Protein AF-X6LLY1-F1 (afdb_monomer)

Foldseek 3Di:
DDDDPPPPPPDPPPPDDDPVCLVVDDQVSVVLVQLQQFWKKKKFQDQQVQVPDLVSVLVLLDDDSVVVVVFFPDKGADPVNGMIMTTGDNPDDPVNLVVSQVSNLVPDDPDPPDDRMHMDTRDPCPVVVVVVVVVVCCVPWQNLQKDKDAPADPPQDPVNVQVVCVVVVWHFPDWDDDPPGRMIITGTPTGDD

Organism: Reticulomyxa filosa (NCBI:txid46433)

Mean predicted aligned error: 12.59 Å

Sequence (193 aa):
SSNQNEENKEEKKKEEVDLKNVQKMDKKTKRLYYCANLPTLVITPVNGRCLTTGSDLLNFLGGNRVQLAKKIQAHSISMNWRTVFVHFPVGTQPQELESIMEYFNKNIPKDGDEIITKCTIFQKTYVEQVKKKRQEEVKNPDINRTVLTKNVESHETITSIQQVLKNYGYNAVKVEHFKGLPVLKLTLSSGEE

Structure (mmCIF, N/CA/C/O backbone):
data_AF-X6LLY1-F1
#
_entry.id   AF-X6LLY1-F1
#
loop_
_atom_site.group_PDB
_atom_site.id
_atom_site.type_symbol
_atom_site.label_atom_id
_atom_site.label_alt_id
_atom_site.label_comp_id
_atom_site.label_asym_id
_atom_site.label_entity_id
_atom_site.label_seq_id
_atom_site.pdbx_PDB_ins_code
_atom_site.Cartn_x
_atom_site.Cartn_y
_atom_site.Cartn_z
_atom_site.occupancy
_atom_site.B_iso_or_equiv
_atom_site.auth_seq_id
_atom_site.auth_comp_id
_atom_site.auth_asym_id
_atom_site.auth_atom_id
_atom_site.pdbx_PDB_model_num
ATOM 1 N N . SER A 1 1 ? -18.411 -53.629 -3.662 1.00 43.41 1 SER A N 1
ATOM 2 C CA . SER A 1 1 ? -18.406 -52.691 -2.523 1.00 43.41 1 SER A CA 1
ATOM 3 C C . SER A 1 1 ? -17.133 -51.871 -2.524 1.00 43.41 1 SER A C 1
ATOM 5 O O . SER A 1 1 ? -16.151 -52.331 -1.963 1.00 43.41 1 SER A O 1
ATOM 7 N N . SER A 1 2 ? -17.121 -50.733 -3.221 1.00 40.50 2 SER A N 1
ATOM 8 C CA . SER A 1 2 ? -16.126 -49.640 -3.148 1.00 40.50 2 SER A CA 1
ATOM 9 C C . SER A 1 2 ? -16.491 -48.650 -4.256 1.00 40.50 2 SER A C 1
ATOM 11 O O . SER A 1 2 ? -16.214 -48.963 -5.404 1.00 40.50 2 SER A O 1
ATOM 13 N N . ASN A 1 3 ? -17.239 -47.583 -3.939 1.00 40.59 3 ASN A N 1
ATOM 14 C CA . ASN A 1 3 ? -17.360 -46.333 -4.727 1.00 40.59 3 ASN A CA 1
ATOM 15 C C . ASN A 1 3 ? -18.490 -45.433 -4.187 1.00 40.59 3 ASN A C 1
ATOM 17 O O . ASN A 1 3 ? -19.418 -45.093 -4.909 1.00 40.59 3 ASN A O 1
ATOM 21 N N . GLN A 1 4 ? -18.459 -45.067 -2.900 1.00 37.75 4 GLN A N 1
ATOM 22 C CA . GLN A 1 4 ? -19.403 -44.065 -2.364 1.00 37.75 4 GLN A CA 1
ATOM 23 C C . GLN A 1 4 ? -18.771 -43.044 -1.401 1.00 37.75 4 GLN A C 1
ATOM 25 O O . GLN A 1 4 ? -19.494 -42.274 -0.785 1.00 37.75 4 GLN A O 1
ATOM 30 N N . ASN A 1 5 ? -17.437 -42.981 -1.284 1.00 40.59 5 ASN A N 1
ATOM 31 C CA . ASN A 1 5 ? -16.776 -42.099 -0.307 1.00 40.59 5 ASN A CA 1
ATOM 32 C C . ASN A 1 5 ? -15.934 -40.951 -0.894 1.00 40.59 5 ASN A C 1
ATOM 34 O O . ASN A 1 5 ? -15.255 -40.273 -0.126 1.00 40.59 5 ASN A O 1
ATOM 38 N N . GLU A 1 6 ? -15.986 -40.678 -2.202 1.00 39.81 6 GLU A N 1
ATOM 39 C CA . GLU A 1 6 ? -15.177 -39.598 -2.808 1.00 39.81 6 GLU A CA 1
ATOM 40 C C . GLU A 1 6 ? -15.958 -38.362 -3.287 1.00 39.81 6 GLU A C 1
ATOM 42 O O . GLU A 1 6 ? -15.346 -37.325 -3.520 1.00 39.81 6 GLU A O 1
ATOM 47 N N . GLU A 1 7 ? -17.292 -38.376 -3.308 1.00 36.16 7 GLU A N 1
ATOM 48 C CA . GLU A 1 7 ? -18.086 -37.239 -3.821 1.00 36.16 7 GLU A CA 1
ATOM 49 C C . GLU A 1 7 ? -18.516 -36.204 -2.765 1.00 36.16 7 GLU A C 1
ATOM 51 O O . GLU A 1 7 ? -19.347 -35.345 -3.032 1.00 36.16 7 GLU A O 1
ATOM 56 N N . ASN A 1 8 ? -17.932 -36.216 -1.563 1.00 37.84 8 ASN A N 1
ATOM 57 C CA . ASN A 1 8 ? -18.303 -35.272 -0.493 1.00 37.84 8 ASN A CA 1
ATOM 58 C C . ASN A 1 8 ? -17.321 -34.099 -0.319 1.00 37.84 8 ASN A C 1
ATOM 60 O O . ASN A 1 8 ? -17.188 -33.537 0.772 1.00 37.84 8 ASN A O 1
ATOM 64 N N . LYS A 1 9 ? -16.577 -33.739 -1.373 1.00 42.28 9 LYS A N 1
ATOM 65 C CA . LYS A 1 9 ? -15.446 -32.808 -1.260 1.00 42.28 9 LYS A CA 1
ATOM 66 C C . LYS A 1 9 ? -15.411 -31.671 -2.271 1.00 42.28 9 LYS A C 1
ATOM 68 O O . LYS A 1 9 ? -14.333 -31.137 -2.485 1.00 42.28 9 LYS A O 1
ATOM 73 N N . GLU A 1 10 ? -16.532 -31.226 -2.832 1.00 42.78 10 GLU A N 1
ATOM 74 C CA . GLU A 1 10 ? -16.469 -30.034 -3.691 1.00 42.78 10 GLU A CA 1
ATOM 75 C C . GLU A 1 10 ? -17.738 -29.181 -3.757 1.00 42.78 10 GLU A C 1
ATOM 77 O O . GLU A 1 10 ? -18.092 -28.652 -4.793 1.00 42.78 10 GLU A O 1
ATOM 82 N N . GLU A 1 11 ? -18.374 -28.933 -2.613 1.00 41.75 11 GLU A N 1
ATOM 83 C CA . GLU A 1 11 ? -19.263 -27.772 -2.466 1.00 41.75 11 GLU A CA 1
ATOM 84 C C . GLU A 1 11 ? -19.088 -27.151 -1.075 1.00 41.75 11 GLU A C 1
ATOM 86 O O . GLU A 1 11 ? -19.991 -27.062 -0.243 1.00 41.75 11 GLU A O 1
ATOM 91 N N . LYS A 1 12 ? -17.867 -26.677 -0.785 1.00 48.44 12 LYS A N 1
ATOM 92 C CA . LYS A 1 12 ? -17.721 -25.644 0.246 1.00 48.44 12 LYS A CA 1
ATOM 93 C C . LYS A 1 12 ? -18.462 -24.418 -0.273 1.00 48.44 12 LYS A C 1
ATOM 95 O O . LYS A 1 12 ? -17.897 -23.659 -1.062 1.00 48.44 12 LYS A O 1
ATOM 100 N N . LYS A 1 13 ? -19.703 -24.214 0.190 1.00 46.34 13 LYS A N 1
ATOM 101 C CA . LYS A 1 13 ? -20.328 -22.887 0.254 1.00 46.34 13 LYS A CA 1
ATOM 102 C C . LYS A 1 13 ? -19.216 -21.914 0.630 1.00 46.34 13 LYS A C 1
ATOM 104 O O . LYS A 1 13 ? -18.648 -22.029 1.717 1.00 46.34 13 LYS A O 1
ATOM 109 N N . LYS A 1 14 ? -18.831 -21.032 -0.295 1.00 61.19 14 LYS A N 1
ATOM 110 C CA . LYS A 1 14 ? -17.941 -19.921 0.031 1.00 61.19 14 LYS A CA 1
ATOM 111 C C . LYS A 1 14 ? -18.725 -19.087 1.029 1.00 61.19 14 LYS A C 1
ATOM 113 O O . LYS A 1 14 ? -19.589 -18.321 0.620 1.00 61.19 14 LYS A O 1
ATOM 118 N N . GLU A 1 15 ? -18.504 -19.334 2.318 1.00 69.81 15 GLU A N 1
ATOM 119 C CA . GLU A 1 15 ? -19.043 -18.485 3.367 1.00 69.81 15 GLU A CA 1
ATOM 120 C C . GLU A 1 15 ? -18.687 -17.049 3.004 1.00 69.81 15 GLU A C 1
ATOM 122 O O . GLU A 1 15 ? -17.528 -16.736 2.701 1.00 69.81 15 GLU A O 1
ATOM 127 N N . GLU A 1 16 ? -19.708 -16.203 2.958 1.00 84.62 16 GLU A N 1
ATOM 128 C CA . GLU A 1 16 ? -19.517 -14.785 2.731 1.00 84.62 16 GLU A CA 1
ATOM 129 C C . GLU A 1 16 ? -18.600 -14.244 3.835 1.00 84.62 16 GLU A C 1
ATOM 131 O O . GLU A 1 16 ? -18.760 -14.559 5.018 1.00 84.62 16 GLU A O 1
ATOM 136 N N . VAL A 1 17 ? -17.564 -13.505 3.438 1.00 86.62 17 VAL A N 1
ATOM 137 C CA . VAL A 1 17 ? -16.593 -12.964 4.391 1.00 86.62 17 VAL A CA 1
ATOM 138 C C . VAL A 1 17 ? -17.227 -11.765 5.080 1.00 86.62 17 VAL A C 1
ATOM 140 O O . VAL A 1 17 ? -17.670 -10.845 4.401 1.00 86.62 17 VAL A O 1
ATOM 143 N N . ASP A 1 18 ? -17.227 -11.751 6.409 1.00 90.75 18 ASP A N 1
ATOM 144 C CA . ASP A 1 18 ? -17.773 -10.685 7.243 1.00 90.75 18 ASP A CA 1
ATOM 145 C C . ASP A 1 18 ? -16.797 -10.293 8.372 1.00 90.75 18 ASP A C 1
ATOM 147 O O . ASP A 1 18 ? -15.731 -10.885 8.553 1.00 90.75 18 ASP A O 1
ATOM 151 N N . LEU A 1 19 ? -17.145 -9.287 9.183 1.00 87.50 19 LEU A N 1
ATOM 152 C CA . LEU A 1 19 ? -16.290 -8.839 10.294 1.00 87.50 19 LEU A CA 1
ATOM 153 C C . LEU A 1 19 ? -16.044 -9.923 11.362 1.00 87.50 19 LEU A C 1
ATOM 155 O O . LEU A 1 19 ? -15.051 -9.832 12.087 1.00 87.50 19 LEU A O 1
ATOM 159 N N . LYS A 1 20 ? -16.920 -10.929 11.475 1.00 88.94 20 LYS A N 1
ATOM 160 C CA . LYS A 1 20 ? -16.846 -11.984 12.494 1.00 88.94 20 LYS A CA 1
ATOM 161 C C . LYS A 1 20 ? -15.909 -13.108 12.056 1.00 88.94 20 LYS A C 1
ATOM 163 O O . LYS A 1 20 ? -15.124 -13.599 12.869 1.00 88.94 20 LYS A O 1
ATOM 168 N N . ASN A 1 21 ? -15.962 -13.511 10.788 1.00 91.50 21 ASN A N 1
ATOM 169 C CA . ASN A 1 21 ? -15.179 -14.623 10.253 1.00 91.50 21 ASN A CA 1
ATOM 170 C C . ASN A 1 21 ? -13.865 -14.182 9.584 1.00 91.50 21 ASN A C 1
ATOM 172 O O . ASN A 1 21 ? -12.932 -14.986 9.527 1.00 91.50 21 ASN A O 1
ATOM 176 N N . VAL A 1 22 ? -13.715 -12.907 9.185 1.00 91.94 22 VAL A N 1
ATOM 177 C CA . VAL A 1 22 ? -12.514 -12.411 8.483 1.00 91.94 22 VAL A CA 1
ATOM 178 C C . VAL A 1 22 ? -11.229 -12.667 9.269 1.00 91.94 22 VAL A C 1
ATOM 180 O O . VAL A 1 22 ? -10.167 -12.874 8.684 1.00 91.94 22 VAL A O 1
ATOM 183 N N . GLN A 1 23 ? -11.301 -12.719 10.603 1.00 89.00 23 GLN A N 1
ATOM 184 C CA . GLN A 1 23 ? -10.132 -12.981 11.438 1.00 89.00 23 GLN A CA 1
ATOM 185 C C . GLN A 1 23 ? -9.526 -14.371 11.225 1.00 89.00 23 GLN A C 1
ATOM 187 O O . GLN A 1 23 ? -8.309 -14.512 11.368 1.00 89.00 23 GLN A O 1
ATOM 192 N N . LYS A 1 24 ? -10.348 -15.353 10.838 1.00 91.69 24 LYS A N 1
ATOM 193 C CA . LYS A 1 24 ? -9.950 -16.741 10.563 1.00 91.69 24 LYS A CA 1
ATOM 194 C C . LYS A 1 24 ? -9.475 -16.949 9.121 1.00 91.69 24 LYS A C 1
ATOM 196 O O . LYS A 1 24 ? -8.941 -18.009 8.809 1.00 91.69 24 LYS A O 1
ATOM 201 N N . MET A 1 25 ? -9.660 -15.952 8.255 1.00 91.50 25 MET A N 1
ATOM 202 C CA . MET A 1 25 ? -9.242 -16.010 6.858 1.00 91.50 25 MET A CA 1
ATOM 203 C C . MET A 1 25 ? -7.737 -15.795 6.694 1.00 91.50 25 MET A C 1
ATOM 205 O O . MET A 1 25 ? -7.060 -15.215 7.550 1.00 91.50 25 MET A O 1
ATOM 209 N N . ASP A 1 26 ? -7.213 -16.223 5.544 1.00 91.00 26 ASP A N 1
ATOM 210 C CA . ASP A 1 26 ? -5.825 -15.976 5.175 1.00 91.00 26 ASP A CA 1
ATOM 211 C C . ASP A 1 26 ? -5.526 -14.466 5.047 1.00 91.00 26 ASP A C 1
ATOM 213 O O . ASP A 1 26 ? -6.412 -13.624 4.860 1.00 91.00 26 ASP A O 1
ATOM 217 N N . LYS A 1 27 ? -4.239 -14.106 5.121 1.00 87.88 27 LYS A N 1
ATOM 218 C CA . LYS A 1 27 ? -3.790 -12.703 5.126 1.00 87.88 27 LYS A CA 1
ATOM 219 C C . LYS A 1 27 ? -4.232 -11.918 3.884 1.00 87.88 27 LYS A C 1
ATOM 221 O O . LYS A 1 27 ? -4.494 -10.719 3.991 1.00 87.88 27 LYS A O 1
ATOM 226 N N . LYS A 1 28 ? -4.289 -12.554 2.707 1.00 89.25 28 LYS A N 1
ATOM 227 C CA . LYS A 1 28 ? -4.685 -11.897 1.454 1.00 89.25 28 LYS A CA 1
ATOM 228 C C . LYS A 1 28 ? -6.180 -11.597 1.481 1.00 89.25 28 LYS A C 1
ATOM 230 O O . LYS A 1 28 ? -6.550 -10.457 1.208 1.00 89.25 28 LYS A O 1
ATOM 235 N N . THR A 1 29 ? -7.003 -12.576 1.843 1.00 90.31 29 THR A N 1
ATOM 236 C CA . THR A 1 29 ? -8.462 -12.417 1.942 1.00 90.31 29 THR A CA 1
ATOM 237 C C . THR A 1 29 ? -8.840 -11.382 2.996 1.00 90.31 29 THR A C 1
ATOM 239 O O . THR A 1 29 ? -9.607 -10.468 2.702 1.00 90.31 29 THR A O 1
ATOM 242 N N . LYS A 1 30 ? -8.210 -11.429 4.177 1.00 91.75 30 LYS A N 1
ATOM 243 C CA . LYS A 1 30 ? -8.400 -10.438 5.248 1.00 91.75 30 LYS A CA 1
ATOM 244 C C . LYS A 1 30 ? -8.100 -9.009 4.787 1.00 91.75 30 LYS A C 1
ATOM 246 O O . LYS A 1 30 ? -8.919 -8.115 4.979 1.00 91.75 30 LYS A O 1
ATOM 251 N N . ARG A 1 31 ? -6.957 -8.798 4.121 1.00 92.69 31 ARG A N 1
ATOM 252 C CA . ARG A 1 31 ? -6.596 -7.486 3.561 1.00 92.69 31 ARG A CA 1
ATOM 253 C C . ARG A 1 31 ? -7.613 -7.011 2.526 1.00 92.69 31 ARG A C 1
ATOM 255 O O . ARG A 1 31 ? -8.016 -5.856 2.575 1.00 92.69 31 ARG A O 1
ATOM 262 N N . LEU A 1 32 ? -8.004 -7.873 1.584 1.00 90.69 32 LEU A N 1
ATOM 263 C CA . LEU A 1 32 ? -8.970 -7.509 0.542 1.00 90.69 32 LEU A CA 1
ATOM 264 C C . LEU A 1 32 ? -10.315 -7.109 1.148 1.00 90.69 32 LEU A C 1
ATOM 266 O O . LEU A 1 32 ? -10.859 -6.078 0.766 1.00 90.69 32 LEU A O 1
ATOM 270 N N . TYR A 1 33 ? -10.795 -7.875 2.129 1.00 92.56 33 TYR A N 1
ATOM 271 C CA . TYR A 1 33 ? -12.014 -7.553 2.856 1.00 92.56 33 TYR A CA 1
ATOM 272 C C . TYR A 1 33 ? -11.922 -6.182 3.535 1.00 92.56 33 TYR A C 1
ATOM 274 O O . TYR A 1 33 ? -12.800 -5.346 3.334 1.00 92.56 33 TYR A O 1
ATOM 282 N N . TYR A 1 34 ? -10.857 -5.910 4.296 1.00 94.25 34 TYR A N 1
ATOM 283 C CA . TYR A 1 34 ? -10.725 -4.619 4.972 1.00 94.25 34 TYR A CA 1
ATOM 284 C C . TYR A 1 34 ? -10.569 -3.454 3.998 1.00 94.25 34 TYR A C 1
ATOM 286 O O . TYR A 1 34 ? -11.264 -2.461 4.153 1.00 94.25 34 TYR A O 1
ATOM 294 N N . CYS A 1 35 ? -9.746 -3.572 2.955 1.00 92.50 35 CYS A N 1
ATOM 295 C CA . CYS A 1 35 ? -9.625 -2.520 1.943 1.00 92.50 35 CYS A CA 1
ATOM 296 C C . CYS A 1 35 ? -10.961 -2.225 1.233 1.00 92.50 35 CYS A C 1
ATOM 298 O O . CYS A 1 35 ? -11.225 -1.084 0.861 1.00 92.50 35 CYS A O 1
ATOM 300 N N . ALA A 1 36 ? -11.802 -3.243 1.026 1.00 90.88 36 ALA A N 1
ATOM 301 C CA . ALA A 1 36 ? -13.097 -3.081 0.373 1.00 90.88 36 ALA A CA 1
ATOM 302 C C . ALA A 1 36 ? -14.161 -2.459 1.292 1.00 90.88 36 ALA A C 1
ATOM 304 O O . ALA A 1 36 ? -15.030 -1.731 0.808 1.00 90.88 36 ALA A O 1
ATOM 305 N N . ASN A 1 37 ? -14.097 -2.721 2.599 1.00 92.81 37 ASN A N 1
ATOM 306 C CA . ASN A 1 37 ? -15.172 -2.387 3.537 1.00 92.81 37 ASN A CA 1
ATOM 307 C C . ASN A 1 37 ? -14.831 -1.267 4.525 1.00 92.81 37 ASN A C 1
ATOM 309 O O . ASN A 1 37 ? -15.745 -0.677 5.093 1.00 92.81 37 ASN A O 1
ATOM 313 N N . LEU A 1 38 ? -13.551 -0.952 4.722 1.00 94.81 38 LEU A N 1
ATOM 314 C CA . LEU A 1 38 ? -13.085 0.001 5.725 1.00 94.81 38 LEU A CA 1
ATOM 315 C C . LEU A 1 38 ? -12.306 1.159 5.089 1.00 94.81 38 LEU A C 1
ATOM 317 O O . LEU A 1 38 ? -11.499 0.930 4.177 1.00 94.81 38 LEU A O 1
ATOM 321 N N . PRO A 1 39 ? -12.465 2.394 5.600 1.00 96.75 39 PRO A N 1
ATOM 322 C CA . PRO A 1 39 ? -11.548 3.476 5.285 1.00 96.75 39 PRO A CA 1
ATOM 323 C C . PRO A 1 39 ? -10.113 3.055 5.611 1.00 96.75 39 PRO A C 1
ATOM 325 O O . PRO A 1 39 ? -9.835 2.511 6.680 1.00 96.75 39 PRO A O 1
ATOM 328 N N . THR A 1 40 ? -9.204 3.227 4.656 1.00 97.00 40 THR A N 1
ATOM 329 C CA . THR A 1 40 ? -7.868 2.630 4.735 1.00 97.00 40 THR A CA 1
ATOM 330 C C . THR A 1 40 ? -6.809 3.630 4.291 1.00 97.00 40 THR A C 1
ATOM 332 O O . THR A 1 40 ? -6.964 4.271 3.256 1.00 97.00 40 THR A O 1
ATOM 335 N N . LEU A 1 41 ? -5.711 3.729 5.038 1.00 97.38 41 LEU A N 1
ATOM 336 C CA . LEU A 1 41 ? -4.477 4.377 4.594 1.00 97.38 41 LEU A CA 1
ATOM 337 C C . LEU A 1 41 ? -3.513 3.333 4.025 1.00 97.38 41 LEU A C 1
ATOM 339 O O . LEU A 1 41 ? -3.406 2.223 4.545 1.00 97.38 41 LEU A O 1
ATOM 343 N N . VAL A 1 42 ? -2.796 3.702 2.970 1.00 96.31 42 VAL A N 1
ATOM 344 C CA . VAL A 1 42 ? -1.766 2.901 2.305 1.00 96.31 42 VAL A CA 1
ATOM 345 C C . VAL A 1 42 ? -0.437 3.614 2.437 1.00 96.31 42 VAL A C 1
ATOM 347 O O . VAL A 1 42 ? -0.309 4.758 2.000 1.00 96.31 42 VAL A O 1
ATOM 350 N N . ILE A 1 43 ? 0.558 2.922 2.985 1.00 96.00 43 ILE A N 1
ATOM 351 C CA . ILE A 1 43 ? 1.902 3.463 3.177 1.00 96.00 43 ILE A CA 1
ATOM 352 C C . ILE A 1 43 ? 2.899 2.628 2.384 1.00 96.00 43 ILE A C 1
ATOM 354 O O . ILE A 1 43 ? 2.997 1.413 2.582 1.00 96.00 43 ILE A O 1
ATOM 358 N N . THR A 1 44 ? 3.607 3.264 1.451 1.00 94.94 44 THR A N 1
ATOM 359 C CA . THR A 1 44 ? 4.535 2.593 0.535 1.00 94.94 44 THR A CA 1
ATOM 360 C C . THR A 1 44 ? 5.593 3.558 -0.026 1.00 94.94 44 THR A C 1
ATOM 362 O O . THR A 1 44 ? 5.284 4.730 -0.236 1.00 94.94 44 THR A O 1
ATOM 365 N N . PRO A 1 45 ? 6.803 3.070 -0.352 1.00 93.81 45 PRO A N 1
ATOM 366 C CA . PRO A 1 45 ? 7.341 1.785 0.100 1.00 93.81 45 PRO A CA 1
ATOM 367 C C . PRO A 1 45 ? 7.663 1.815 1.595 1.00 93.81 45 PRO A C 1
ATOM 369 O O . PRO A 1 45 ? 7.942 2.866 2.138 1.00 93.81 45 PRO A O 1
ATOM 372 N N . VAL A 1 46 ? 7.647 0.664 2.261 1.00 92.81 46 VAL A N 1
ATOM 373 C CA . VAL A 1 46 ? 8.104 0.509 3.653 1.00 92.81 46 VAL A CA 1
ATOM 374 C C . VAL A 1 46 ? 8.841 -0.815 3.830 1.00 92.81 46 VAL A C 1
ATOM 376 O O . VAL A 1 46 ? 8.720 -1.711 2.992 1.00 92.81 46 VAL A O 1
ATOM 379 N N . ASN A 1 47 ? 9.573 -0.979 4.934 1.00 92.88 47 ASN A N 1
ATOM 380 C CA . ASN A 1 47 ? 10.004 -2.299 5.392 1.00 92.88 47 ASN A CA 1
ATOM 381 C C . ASN A 1 47 ? 8.948 -2.890 6.337 1.00 92.88 47 ASN A C 1
ATOM 383 O O . ASN A 1 47 ? 9.029 -2.765 7.557 1.00 92.88 47 ASN A O 1
ATOM 387 N N . GLY A 1 48 ? 7.948 -3.563 5.772 1.00 92.00 48 GLY A N 1
ATOM 388 C CA . GLY A 1 48 ? 6.842 -4.146 6.529 1.00 92.00 48 GLY A CA 1
ATOM 389 C C . GLY A 1 48 ? 7.272 -5.197 7.558 1.00 92.00 48 GLY A C 1
ATOM 390 O O . GLY A 1 48 ? 6.522 -5.463 8.491 1.00 92.00 48 GLY A O 1
ATOM 391 N N . ARG A 1 49 ? 8.475 -5.783 7.449 1.00 93.19 49 ARG A N 1
ATOM 392 C CA . ARG A 1 49 ? 8.981 -6.726 8.465 1.00 93.19 49 ARG A CA 1
ATOM 393 C C . ARG A 1 49 ? 9.155 -6.059 9.832 1.00 93.19 49 ARG A C 1
ATOM 395 O O . ARG A 1 49 ? 9.022 -6.731 10.847 1.00 93.19 49 ARG A O 1
ATOM 402 N N . CYS A 1 50 ? 9.388 -4.748 9.845 1.00 92.31 50 CYS A N 1
ATOM 403 C CA . CYS A 1 50 ? 9.513 -3.938 11.053 1.00 92.31 50 CYS A CA 1
ATOM 404 C C . CYS A 1 50 ? 8.169 -3.394 11.563 1.00 92.31 50 CYS A C 1
ATOM 406 O O . CYS A 1 50 ? 8.160 -2.691 12.558 1.00 92.31 50 CYS A O 1
ATOM 408 N N . LEU A 1 51 ? 7.047 -3.677 10.887 1.00 93.44 51 LEU A N 1
ATOM 409 C CA . LEU A 1 51 ? 5.727 -3.090 11.175 1.00 93.44 51 LEU A CA 1
ATOM 410 C C . LEU A 1 51 ? 4.674 -4.172 11.451 1.00 93.44 51 LEU A C 1
ATOM 412 O O . LEU A 1 51 ? 3.507 -4.053 11.077 1.00 93.44 51 LEU A O 1
ATOM 416 N N . THR A 1 52 ? 5.102 -5.280 12.058 1.00 92.06 52 THR A N 1
ATOM 417 C CA . THR A 1 52 ? 4.231 -6.438 12.298 1.00 92.06 52 THR A CA 1
ATOM 418 C C . THR A 1 52 ? 3.298 -6.225 13.481 1.00 92.06 52 THR A C 1
ATOM 420 O O . THR A 1 52 ? 2.172 -6.726 13.453 1.00 92.06 52 THR A O 1
ATOM 423 N N . THR A 1 53 ? 3.708 -5.442 14.480 1.00 94.94 53 THR A N 1
ATOM 424 C CA . THR A 1 53 ? 2.897 -5.160 15.666 1.00 94.94 53 THR A CA 1
ATOM 425 C C . THR A 1 53 ? 2.185 -3.810 15.568 1.00 94.94 53 THR A C 1
ATOM 427 O O . THR A 1 53 ? 2.614 -2.904 14.853 1.00 94.94 53 THR A O 1
ATOM 430 N N . GLY A 1 54 ? 1.088 -3.655 16.318 1.00 94.50 54 GLY A N 1
ATOM 431 C CA . GLY A 1 54 ? 0.407 -2.362 16.435 1.00 94.50 54 GLY A CA 1
ATOM 432 C C . GLY A 1 54 ? 1.303 -1.291 17.069 1.00 94.50 54 GLY A C 1
ATOM 433 O O . GLY A 1 54 ? 1.257 -0.136 16.664 1.00 94.50 54 GLY A O 1
ATOM 434 N N . SER A 1 55 ? 2.169 -1.673 18.012 1.00 95.88 55 SER A N 1
ATOM 435 C CA . SER A 1 55 ? 3.126 -0.763 18.650 1.00 95.88 55 SER A CA 1
ATOM 436 C C . SER A 1 55 ? 4.134 -0.195 17.654 1.00 95.88 55 SER A C 1
ATOM 438 O O . SER A 1 55 ? 4.358 1.017 17.659 1.00 95.88 55 SER A O 1
ATOM 440 N N . ASP A 1 56 ? 4.688 -1.043 16.782 1.00 95.81 56 ASP A N 1
ATOM 441 C CA . ASP A 1 56 ? 5.616 -0.618 15.729 1.00 95.81 56 ASP A CA 1
ATOM 442 C C . ASP A 1 56 ? 4.927 0.321 14.744 1.00 95.81 56 ASP A C 1
ATOM 444 O O . ASP A 1 56 ? 5.468 1.370 14.401 1.00 95.81 56 ASP A O 1
ATOM 448 N N . LEU A 1 57 ? 3.696 -0.012 14.343 1.00 95.56 57 LEU A N 1
ATOM 449 C CA . LEU A 1 57 ? 2.895 0.836 13.468 1.00 95.56 57 LEU A CA 1
ATOM 450 C C . LEU A 1 57 ? 2.625 2.211 14.090 1.00 95.56 57 LEU A C 1
ATOM 452 O O . LEU A 1 57 ? 2.752 3.223 13.409 1.00 95.56 57 LEU A O 1
ATOM 456 N N . LEU A 1 58 ? 2.258 2.263 15.371 1.00 96.19 58 LEU A N 1
ATOM 457 C CA . LEU A 1 58 ? 1.995 3.520 16.075 1.00 96.19 58 LEU A CA 1
ATOM 458 C C . LEU A 1 58 ? 3.258 4.372 16.216 1.00 96.19 58 LEU A C 1
ATOM 460 O O . LEU A 1 58 ? 3.179 5.590 16.096 1.00 96.19 58 LEU A O 1
ATOM 464 N N . ASN A 1 59 ? 4.412 3.747 16.462 1.00 94.31 59 ASN A N 1
ATOM 465 C CA . ASN A 1 59 ? 5.701 4.442 16.461 1.00 94.31 59 ASN A CA 1
ATOM 466 C C . ASN A 1 59 ? 6.016 5.013 15.078 1.00 94.31 59 ASN A C 1
ATOM 468 O O . ASN A 1 59 ? 6.425 6.163 14.960 1.00 94.31 59 ASN A O 1
ATOM 472 N N . PHE A 1 60 ? 5.783 4.213 14.041 1.00 93.75 60 PHE A N 1
ATOM 473 C CA . PHE A 1 60 ? 6.057 4.573 12.660 1.00 93.75 60 PHE A CA 1
ATOM 474 C C . PHE A 1 60 ? 5.146 5.688 12.134 1.00 93.75 60 PHE A C 1
ATOM 476 O O . PHE A 1 60 ? 5.615 6.579 11.436 1.00 93.75 60 PHE A O 1
ATOM 483 N N . LEU A 1 61 ? 3.858 5.674 12.489 1.00 93.62 61 LEU A N 1
ATOM 484 C CA . LEU A 1 61 ? 2.912 6.737 12.136 1.00 93.62 61 LEU A CA 1
ATOM 485 C C . LEU A 1 61 ? 3.207 8.066 12.853 1.00 93.62 61 LEU A C 1
ATOM 487 O O . LEU A 1 61 ? 2.795 9.123 12.373 1.00 93.62 61 LEU A O 1
ATOM 491 N N . GLY A 1 62 ? 3.905 8.016 13.992 1.00 91.50 62 GLY A N 1
ATOM 492 C CA . GLY A 1 62 ? 4.182 9.178 14.830 1.00 91.50 62 GLY A CA 1
ATOM 493 C C . GLY A 1 62 ? 2.925 9.758 15.495 1.00 91.50 62 GLY A C 1
ATOM 494 O O . GLY A 1 62 ? 1.906 9.087 15.662 1.00 91.50 62 GLY A O 1
ATOM 495 N N . GLY A 1 63 ? 2.994 11.028 15.901 1.00 89.50 63 GLY A N 1
ATOM 496 C CA . GLY A 1 63 ? 1.854 11.762 16.454 1.00 89.50 63 GLY A CA 1
ATOM 497 C C . GLY A 1 63 ? 1.369 11.264 17.821 1.00 89.50 63 GLY A C 1
ATOM 498 O O . GLY A 1 63 ? 2.121 10.704 18.622 1.00 89.50 63 GLY A O 1
ATOM 499 N N . ASN A 1 64 ? 0.085 11.499 18.122 1.00 92.38 64 ASN A N 1
ATOM 500 C CA . ASN A 1 64 ? -0.517 11.071 19.386 1.00 92.38 64 ASN A CA 1
ATOM 501 C C . ASN A 1 64 ? -0.880 9.578 19.341 1.00 92.38 64 ASN A C 1
ATOM 503 O O . ASN A 1 64 ? -1.989 9.193 18.957 1.00 92.38 64 ASN A O 1
ATOM 507 N N . ARG A 1 65 ? 0.061 8.743 19.790 1.00 93.50 65 ARG A N 1
ATOM 508 C CA . ARG A 1 65 ? -0.057 7.277 19.810 1.00 93.50 65 ARG A CA 1
ATOM 509 C C . ARG A 1 65 ? -1.312 6.775 20.525 1.00 93.50 65 ARG A C 1
ATOM 511 O O . ARG A 1 65 ? -1.925 5.821 20.062 1.00 93.50 65 ARG A O 1
ATOM 518 N N . VAL A 1 66 ? -1.719 7.418 21.622 1.00 94.50 66 VAL A N 1
ATOM 519 C CA . VAL A 1 66 ? -2.897 7.001 22.403 1.00 94.50 66 VAL A CA 1
ATOM 520 C C . VAL A 1 66 ? -4.184 7.228 21.616 1.00 94.50 66 VAL A C 1
ATOM 522 O O . VAL A 1 66 ? -5.066 6.370 21.612 1.00 94.50 66 VAL A O 1
ATOM 525 N N . GLN A 1 67 ? -4.298 8.365 20.928 1.00 93.50 67 GLN A N 1
ATOM 526 C CA . GLN A 1 67 ? -5.460 8.642 20.086 1.00 93.50 67 GLN A CA 1
ATOM 527 C C . GLN A 1 67 ? -5.485 7.741 18.849 1.00 93.50 67 GLN A C 1
ATOM 529 O O . GLN A 1 67 ? -6.536 7.194 18.527 1.00 93.50 67 GLN A O 1
ATOM 534 N N . LEU A 1 68 ? -4.341 7.537 18.188 1.00 94.69 68 LEU A N 1
ATOM 535 C CA . LEU A 1 68 ? -4.245 6.656 17.021 1.00 94.69 68 LEU A CA 1
ATOM 536 C C . LEU A 1 68 ? -4.584 5.203 17.364 1.00 94.69 68 LEU A C 1
ATOM 538 O O . LEU A 1 68 ? -5.342 4.572 16.634 1.00 94.69 68 LEU A O 1
ATOM 542 N N . ALA A 1 69 ? -4.107 4.691 18.502 1.00 95.94 69 ALA A N 1
ATOM 543 C CA . ALA A 1 69 ? -4.397 3.327 18.944 1.00 95.94 69 ALA A CA 1
ATOM 544 C C . ALA A 1 69 ? -5.903 3.055 19.087 1.00 95.94 69 ALA A C 1
ATOM 546 O O . ALA A 1 69 ? -6.355 1.955 18.794 1.00 95.94 69 ALA A O 1
ATOM 547 N N . LYS A 1 70 ? -6.685 4.060 19.501 1.00 96.12 70 LYS A N 1
ATOM 548 C CA . LYS A 1 70 ? -8.149 3.954 19.628 1.00 96.12 70 LYS A CA 1
ATOM 549 C C . LYS A 1 70 ? -8.882 4.024 18.286 1.00 96.12 70 LYS A C 1
ATOM 551 O O . LYS A 1 70 ? -10.027 3.595 18.202 1.00 96.12 70 LYS A O 1
ATOM 556 N N . LYS A 1 71 ? -8.246 4.602 17.265 1.00 96.12 71 LYS A N 1
ATOM 557 C CA . LYS A 1 71 ? -8.832 4.851 15.940 1.00 96.12 71 LYS A CA 1
ATOM 558 C C . LYS A 1 71 ? -8.513 3.751 14.934 1.00 96.12 71 LYS A C 1
ATOM 560 O O . LYS A 1 71 ? -9.272 3.559 13.993 1.00 96.12 71 LYS A O 1
ATOM 565 N N . ILE A 1 72 ? -7.401 3.040 15.105 1.00 96.94 72 ILE A N 1
ATOM 566 C CA . ILE A 1 72 ? -7.004 1.953 14.207 1.00 96.94 72 ILE A CA 1
ATOM 567 C C . ILE A 1 72 ? -7.799 0.695 14.559 1.00 96.94 72 ILE A C 1
ATOM 569 O O . ILE A 1 72 ? -7.715 0.184 15.672 1.00 96.94 72 ILE A O 1
ATOM 573 N N . GLN A 1 73 ? -8.541 0.170 13.586 1.00 95.81 73 GLN A N 1
ATOM 574 C CA . GLN A 1 73 ? -9.281 -1.082 13.731 1.00 95.81 73 GLN A CA 1
ATOM 575 C C . GLN A 1 73 ? -8.399 -2.299 13.438 1.00 95.81 73 GLN A C 1
ATOM 577 O O . GLN A 1 73 ? -8.512 -3.328 14.103 1.00 95.81 73 GLN A O 1
ATOM 582 N N . ALA A 1 74 ? -7.545 -2.208 12.419 1.00 95.69 74 ALA A N 1
ATOM 583 C CA . ALA A 1 74 ? -6.625 -3.272 12.041 1.00 95.69 74 ALA A CA 1
ATOM 584 C C . ALA A 1 74 ? -5.484 -2.726 11.180 1.00 95.69 74 ALA A C 1
ATOM 586 O O . ALA A 1 74 ? -5.607 -1.671 10.560 1.00 95.69 74 ALA A O 1
ATOM 587 N N . HIS A 1 75 ? -4.407 -3.496 11.049 1.00 96.19 75 HIS A N 1
ATOM 588 C CA . HIS A 1 75 ? -3.401 -3.281 10.015 1.00 96.19 75 HIS A CA 1
ATOM 589 C C . HIS A 1 75 ? -3.069 -4.578 9.288 1.00 96.19 75 HIS A C 1
ATOM 591 O O . HIS A 1 75 ? -3.207 -5.681 9.819 1.00 96.19 75 HIS A O 1
ATOM 597 N N . SER A 1 76 ? -2.648 -4.450 8.037 1.00 95.31 76 SER A N 1
ATOM 598 C CA . SER A 1 76 ? -2.204 -5.574 7.224 1.00 95.31 76 SER A CA 1
ATOM 599 C C . SER A 1 76 ? -1.031 -5.180 6.337 1.00 95.31 76 SER A C 1
ATOM 601 O O . SER A 1 76 ? -0.761 -4.004 6.107 1.00 95.31 76 SER A O 1
ATOM 603 N N . ILE A 1 77 ? -0.296 -6.180 5.857 1.00 94.88 77 ILE A N 1
ATOM 604 C CA . ILE A 1 77 ? 0.939 -5.978 5.097 1.00 94.88 77 ILE A CA 1
ATOM 605 C C . ILE A 1 77 ? 0.814 -6.704 3.756 1.00 94.88 77 ILE A C 1
ATOM 607 O O . ILE A 1 77 ? 0.200 -7.776 3.651 1.0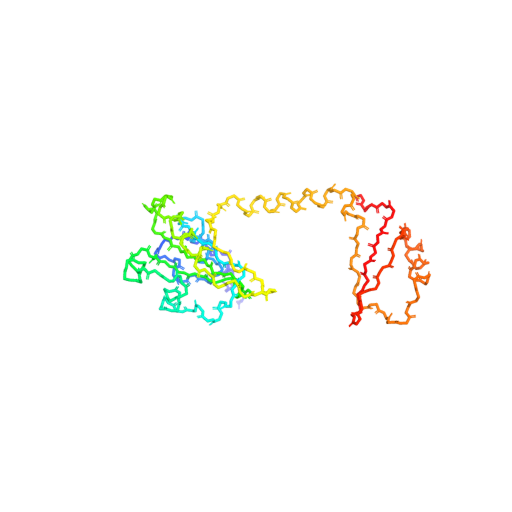0 94.88 77 ILE A O 1
ATOM 611 N N . SER A 1 78 ? 1.345 -6.108 2.691 1.00 92.94 78 SER A N 1
ATOM 612 C CA . SER A 1 78 ? 1.454 -6.763 1.388 1.00 92.94 78 SER A CA 1
ATOM 613 C C . SER A 1 78 ? 2.359 -7.999 1.452 1.00 92.94 78 SER A C 1
ATOM 615 O O . SER A 1 78 ? 3.233 -8.117 2.306 1.00 92.94 78 SER A O 1
ATOM 617 N N . MET A 1 79 ? 2.188 -8.936 0.511 1.00 89.81 79 MET A N 1
ATOM 618 C CA . MET A 1 79 ? 2.999 -10.168 0.505 1.00 89.81 79 MET A CA 1
ATOM 619 C C . MET A 1 79 ? 4.489 -9.912 0.246 1.00 89.81 79 MET A C 1
ATOM 621 O O . MET A 1 79 ? 5.331 -10.670 0.710 1.00 89.81 79 MET A O 1
ATOM 625 N N . ASN A 1 80 ? 4.816 -8.834 -0.472 1.00 91.38 80 ASN A N 1
ATOM 626 C CA . ASN A 1 80 ? 6.197 -8.413 -0.705 1.00 91.38 80 ASN A CA 1
ATOM 627 C C . ASN A 1 80 ? 6.773 -7.575 0.450 1.00 91.38 80 ASN A C 1
ATOM 629 O O . ASN A 1 80 ? 7.900 -7.105 0.334 1.00 91.38 80 ASN A O 1
ATOM 633 N N . TRP A 1 81 ? 6.012 -7.364 1.533 1.00 93.00 81 TRP A N 1
ATOM 634 C CA . TRP A 1 81 ? 6.403 -6.565 2.698 1.00 93.00 81 TRP A CA 1
ATOM 635 C C . TRP A 1 81 ? 6.754 -5.105 2.389 1.00 93.00 81 TRP A C 1
ATOM 637 O O . TRP A 1 81 ? 7.363 -4.445 3.220 1.00 93.00 81 TRP A O 1
ATOM 647 N N . ARG A 1 82 ? 6.378 -4.588 1.214 1.00 95.06 82 ARG A N 1
ATOM 648 C CA . ARG A 1 82 ? 6.677 -3.210 0.793 1.00 95.06 82 ARG A CA 1
ATOM 649 C C . ARG A 1 82 ? 5.555 -2.216 1.076 1.00 95.06 82 ARG A C 1
ATOM 651 O O . ARG A 1 82 ? 5.765 -1.025 0.894 1.00 95.06 82 ARG A O 1
ATOM 658 N N . THR A 1 83 ? 4.383 -2.679 1.505 1.00 94.94 83 THR A N 1
ATOM 659 C CA . THR A 1 83 ? 3.207 -1.829 1.705 1.00 94.94 83 THR A CA 1
ATOM 660 C C . THR A 1 83 ? 2.481 -2.220 2.981 1.00 94.94 83 THR A C 1
ATOM 662 O O . THR A 1 83 ? 2.203 -3.402 3.202 1.00 94.94 83 THR A O 1
ATOM 665 N N . VAL A 1 84 ? 2.135 -1.223 3.788 1.00 96.56 84 VAL A N 1
ATOM 666 C CA . VAL A 1 84 ? 1.279 -1.374 4.968 1.00 96.56 84 VAL A CA 1
ATOM 667 C C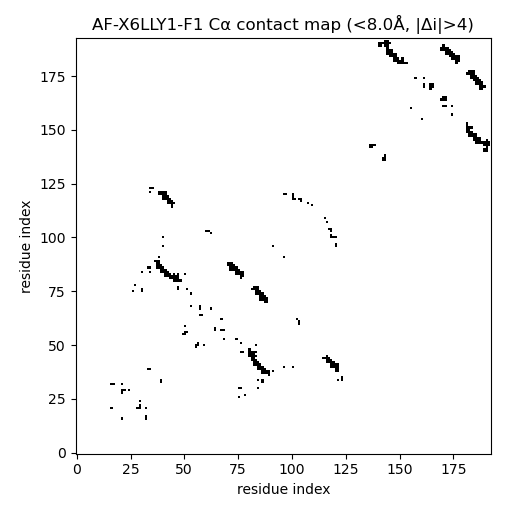 . VAL A 1 84 ? -0.072 -0.726 4.693 1.00 96.56 84 VAL A C 1
ATOM 669 O O . VAL A 1 84 ? -0.148 0.352 4.107 1.00 96.56 84 VAL A O 1
ATOM 672 N N . PHE A 1 85 ? -1.131 -1.405 5.118 1.00 97.00 85 PHE A N 1
ATOM 673 C CA . PHE A 1 85 ? -2.509 -0.944 5.065 1.00 97.00 85 PHE A CA 1
ATOM 674 C C . PHE A 1 85 ? -2.998 -0.746 6.495 1.00 97.00 85 PHE A C 1
ATOM 676 O O . PHE A 1 85 ? -2.934 -1.678 7.298 1.00 97.00 85 PHE A O 1
ATOM 683 N N . VAL A 1 86 ? -3.473 0.453 6.809 1.00 97.75 86 VAL A N 1
ATOM 684 C CA . VAL A 1 86 ? -4.014 0.806 8.125 1.00 97.75 86 VAL A CA 1
ATOM 685 C C . VAL A 1 86 ? -5.504 1.035 7.964 1.00 97.75 86 VAL A C 1
ATOM 687 O O . VAL A 1 86 ? -5.910 1.932 7.231 1.00 97.75 86 VAL A O 1
ATOM 690 N N . HIS A 1 87 ? -6.308 0.201 8.608 1.00 97.31 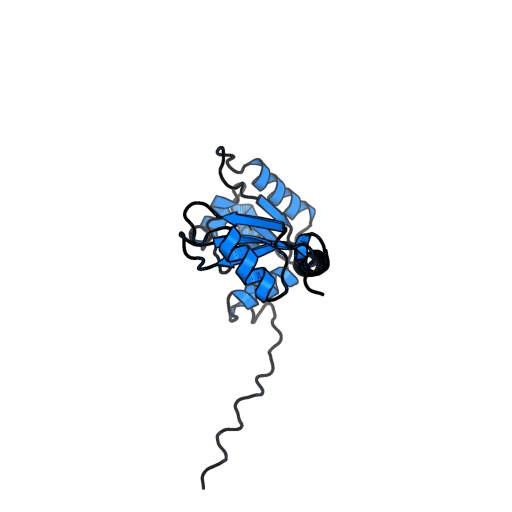87 HIS A N 1
ATOM 691 C CA . HIS A 1 87 ? -7.754 0.167 8.457 1.00 97.31 87 HIS A CA 1
ATOM 692 C C . HIS A 1 87 ? -8.423 0.840 9.653 1.00 97.31 87 HIS A C 1
ATOM 694 O O . HIS A 1 87 ? -8.097 0.547 10.807 1.00 97.31 87 HIS A O 1
ATOM 700 N N . PHE A 1 88 ? -9.380 1.709 9.365 1.00 97.50 88 PHE A N 1
ATOM 701 C CA . PHE A 1 88 ? -10.134 2.489 10.337 1.00 97.50 88 PHE A CA 1
ATOM 702 C C . PHE A 1 88 ? -11.606 2.040 10.353 1.00 97.50 88 PHE A C 1
ATOM 704 O O . PHE A 1 88 ? -12.067 1.437 9.382 1.00 97.50 88 PHE A O 1
ATOM 711 N N . PRO A 1 89 ? -12.361 2.296 11.432 1.00 96.69 89 PRO A N 1
ATOM 712 C CA . PRO A 1 89 ? -13.793 2.024 11.487 1.00 96.69 89 PRO A CA 1
ATOM 713 C C . PRO A 1 89 ? -14.582 2.666 10.341 1.00 96.69 89 PRO A C 1
ATOM 715 O O . PRO A 1 89 ? -14.240 3.740 9.857 1.00 96.69 89 PRO A O 1
ATOM 718 N N . VAL A 1 90 ? -15.697 2.040 9.945 1.00 93.75 90 VAL A N 1
ATOM 719 C CA . VAL A 1 90 ? -16.579 2.520 8.855 1.00 93.75 90 VAL A CA 1
ATOM 720 C C . VAL A 1 90 ? -17.029 3.977 9.050 1.00 93.75 90 VAL A C 1
ATOM 722 O O . VAL A 1 90 ? -17.219 4.690 8.072 1.00 93.75 90 VAL A O 1
ATOM 725 N N . GLY A 1 91 ? -17.169 4.432 10.299 1.00 94.50 91 GLY A N 1
ATOM 726 C CA . GLY A 1 91 ? -17.578 5.801 10.638 1.00 94.50 91 GLY A CA 1
ATOM 727 C C . GLY A 1 91 ? -16.457 6.847 10.658 1.00 94.50 91 GLY A C 1
ATOM 728 O O . GLY A 1 91 ? -16.726 7.995 11.010 1.00 94.50 91 GLY A O 1
ATOM 729 N N . THR A 1 92 ? -15.213 6.481 10.336 1.00 96.44 92 THR A N 1
ATOM 730 C CA . THR A 1 92 ? -14.090 7.428 10.286 1.00 96.44 92 THR A CA 1
ATOM 731 C C . THR A 1 92 ? -14.299 8.448 9.172 1.00 96.44 92 THR A C 1
ATOM 733 O O . THR A 1 92 ? -14.518 8.088 8.015 1.00 96.44 92 THR A O 1
ATOM 736 N N . GLN A 1 93 ? -14.218 9.730 9.530 1.00 96.38 93 GLN A N 1
ATOM 737 C CA . GLN A 1 93 ? -14.452 10.829 8.596 1.00 96.38 93 GLN A CA 1
ATOM 738 C C . GLN A 1 93 ? -13.276 10.979 7.613 1.00 96.38 93 GLN A C 1
ATOM 740 O O . GLN A 1 93 ? -12.122 10.825 8.020 1.00 96.38 93 GLN A O 1
ATOM 745 N N . PRO A 1 94 ? -13.514 11.325 6.335 1.00 94.56 94 PRO A N 1
ATOM 746 C CA . PRO A 1 94 ? -12.441 11.526 5.357 1.00 94.56 94 PRO A CA 1
ATOM 747 C C . PRO A 1 94 ? -11.378 12.539 5.804 1.00 94.56 94 PRO A C 1
ATOM 749 O O . PRO A 1 94 ? -10.186 12.265 5.691 1.00 94.56 94 PRO A O 1
ATOM 752 N N . GLN A 1 95 ? -11.796 13.650 6.414 1.00 97.06 95 GLN A N 1
ATOM 753 C CA . GLN A 1 95 ? -10.906 14.715 6.895 1.00 97.06 95 GLN A CA 1
ATOM 754 C C . GLN A 1 95 ? -9.948 14.224 7.989 1.00 97.06 95 GLN A C 1
ATOM 756 O O . GLN A 1 95 ? -8.833 14.722 8.142 1.00 97.06 95 GLN A O 1
ATOM 761 N N . GLU A 1 96 ? -10.370 13.223 8.761 1.00 95.62 96 GLU A N 1
ATOM 762 C CA . GLU A 1 96 ? -9.535 12.604 9.783 1.00 95.62 96 GLU A CA 1
ATOM 763 C C . GLU A 1 96 ? -8.411 11.774 9.152 1.00 95.62 96 GLU A C 1
ATOM 765 O O . GLU A 1 96 ? -7.258 11.867 9.575 1.00 95.62 96 GLU A O 1
ATOM 770 N N . LEU A 1 97 ? -8.725 11.003 8.106 1.00 96.19 97 LEU A N 1
ATOM 771 C CA . LEU A 1 97 ? -7.730 10.253 7.333 1.00 96.19 97 LEU A CA 1
ATOM 772 C C . LEU A 1 97 ? -6.754 11.191 6.627 1.00 96.19 97 LEU A C 1
ATOM 774 O O . LEU A 1 97 ? -5.552 10.931 6.645 1.00 96.19 97 LEU A O 1
ATOM 778 N N . GLU A 1 98 ? -7.261 12.278 6.045 1.00 97.19 98 GLU A N 1
ATOM 779 C CA . GLU A 1 98 ? -6.452 13.324 5.415 1.00 97.19 98 GLU A CA 1
ATOM 780 C C . GLU A 1 98 ? -5.482 13.936 6.422 1.00 97.19 98 GLU A C 1
ATOM 782 O O . GLU A 1 98 ? -4.282 13.961 6.170 1.00 97.19 98 GLU A O 1
ATOM 787 N N . SER A 1 99 ? -5.964 14.297 7.613 1.00 96.62 99 SER A N 1
ATOM 788 C CA . SER A 1 99 ? -5.125 14.853 8.680 1.00 96.62 99 SER A CA 1
ATOM 789 C C . SER A 1 99 ? -3.991 13.903 9.088 1.00 96.62 99 SER A C 1
ATOM 791 O O . SER A 1 99 ? -2.847 14.328 9.256 1.00 96.62 99 SER A O 1
ATOM 793 N N . ILE A 1 100 ? -4.279 12.602 9.229 1.00 96.38 100 ILE A N 1
ATOM 794 C CA . ILE A 1 100 ? -3.263 11.587 9.561 1.00 96.38 100 ILE A CA 1
ATOM 795 C C . ILE A 1 100 ? -2.261 11.431 8.410 1.00 96.38 100 ILE A C 1
ATOM 797 O O . ILE A 1 100 ? -1.051 11.386 8.639 1.00 96.38 100 ILE A O 1
ATOM 801 N N . MET A 1 101 ? -2.756 11.356 7.174 1.00 96.75 101 MET A N 1
ATOM 802 C CA . MET A 1 101 ? -1.944 11.234 5.965 1.00 96.75 101 MET A CA 1
ATOM 803 C C . MET A 1 101 ? -0.996 12.428 5.798 1.00 96.75 101 MET A C 1
ATOM 805 O O . MET A 1 101 ? 0.193 12.239 5.542 1.00 96.75 101 MET A O 1
ATOM 809 N N . GLU A 1 102 ? -1.505 13.649 5.942 1.00 96.50 102 GLU A N 1
ATOM 810 C CA . GLU A 1 102 ? -0.736 14.887 5.830 1.00 96.50 102 GLU A CA 1
ATOM 811 C C . GLU A 1 102 ? 0.308 15.000 6.932 1.00 96.50 102 GLU A C 1
ATOM 813 O O . GLU A 1 102 ? 1.472 15.284 6.644 1.00 96.50 102 GLU A O 1
ATOM 818 N N . TYR A 1 103 ? -0.078 14.713 8.180 1.00 95.81 103 TYR A N 1
ATOM 819 C CA . TYR A 1 103 ? 0.855 14.682 9.298 1.00 95.81 103 TYR A CA 1
ATOM 820 C C . TYR A 1 103 ? 2.003 13.706 9.023 1.00 95.81 103 TYR A C 1
ATOM 822 O O . TYR A 1 103 ? 3.168 14.087 9.137 1.00 95.81 103 TYR A O 1
ATOM 830 N N . PHE A 1 104 ? 1.697 12.475 8.609 1.00 95.25 104 PHE A N 1
ATOM 831 C CA . PHE A 1 104 ? 2.716 11.475 8.298 1.00 95.25 104 PHE A CA 1
ATOM 832 C C . PHE A 1 104 ? 3.647 11.945 7.172 1.00 95.25 104 PHE A C 1
ATOM 834 O O . PHE A 1 104 ? 4.864 11.966 7.337 1.00 95.25 104 PHE A O 1
ATOM 841 N N . ASN A 1 105 ? 3.083 12.392 6.047 1.00 94.50 105 ASN A N 1
ATOM 842 C CA . ASN A 1 105 ? 3.860 12.816 4.880 1.00 94.50 105 ASN A CA 1
ATOM 843 C C . ASN A 1 105 ? 4.719 14.061 5.146 1.00 94.50 105 ASN A C 1
ATOM 845 O O . ASN A 1 105 ? 5.761 14.234 4.515 1.00 94.50 105 ASN A O 1
ATOM 849 N N . LYS A 1 106 ? 4.298 14.936 6.066 1.00 94.06 106 LYS A N 1
ATOM 850 C CA . LYS A 1 106 ? 5.067 16.118 6.473 1.00 94.06 106 LYS A CA 1
ATOM 851 C C . LYS A 1 106 ? 6.256 15.763 7.368 1.00 94.06 106 LYS A C 1
ATOM 853 O O . LYS A 1 106 ? 7.277 16.437 7.286 1.00 94.06 106 LYS A O 1
ATOM 858 N N . ASN A 1 107 ? 6.112 14.745 8.215 1.00 91.38 107 ASN A N 1
ATOM 859 C CA . ASN A 1 107 ? 7.091 14.401 9.251 1.00 91.38 107 ASN A CA 1
ATOM 860 C C . ASN A 1 107 ? 7.989 13.211 8.893 1.00 91.38 107 ASN A C 1
ATOM 862 O O . ASN A 1 107 ? 8.819 12.814 9.708 1.00 91.38 107 ASN A O 1
ATOM 866 N N . ILE A 1 108 ? 7.840 12.629 7.702 1.00 87.69 108 ILE A N 1
ATOM 867 C CA . ILE A 1 108 ? 8.710 11.533 7.294 1.00 87.69 108 ILE A CA 1
ATOM 868 C C . ILE A 1 108 ? 10.136 12.038 7.019 1.00 87.69 108 ILE A C 1
ATOM 870 O O . ILE A 1 108 ? 10.283 13.071 6.354 1.00 87.69 108 ILE A O 1
ATOM 874 N N . PRO A 1 109 ? 11.185 11.346 7.509 1.00 74.88 109 PRO A N 1
ATOM 875 C CA . PRO A 1 109 ? 12.561 11.695 7.187 1.00 74.88 109 PRO A CA 1
ATOM 876 C C . PRO A 1 109 ? 12.764 11.707 5.672 1.00 74.88 109 PRO A C 1
ATOM 878 O O . PRO A 1 109 ? 12.379 10.771 4.970 1.00 74.88 109 PRO A O 1
ATOM 881 N N . LYS A 1 110 ? 13.343 12.798 5.170 1.00 74.06 110 LYS A N 1
ATOM 882 C CA . LYS A 1 110 ? 13.737 12.951 3.770 1.00 74.06 110 LYS A CA 1
ATOM 883 C C . LYS A 1 110 ? 15.252 12.821 3.697 1.00 74.06 110 LYS A C 1
ATOM 885 O O . LYS A 1 110 ? 15.935 13.817 3.480 1.00 74.06 110 LYS A O 1
ATOM 890 N N . ASP A 1 111 ? 15.770 11.626 3.955 1.00 59.97 111 ASP A N 1
ATOM 891 C CA . ASP A 1 111 ? 17.191 11.379 3.722 1.00 59.97 111 ASP A CA 1
ATOM 892 C C . ASP A 1 111 ? 17.441 11.314 2.211 1.00 59.97 111 ASP A C 1
ATOM 894 O O . ASP A 1 111 ? 16.704 10.668 1.461 1.00 59.97 111 ASP A O 1
ATOM 898 N N . GLY A 1 112 ? 18.426 12.098 1.766 1.00 55.19 112 GLY A N 1
ATOM 899 C CA . GLY A 1 112 ? 18.735 12.316 0.356 1.00 55.19 112 GLY A CA 1
ATOM 900 C C . GLY A 1 112 ? 18.979 10.998 -0.377 1.00 55.19 112 GLY A C 1
ATOM 901 O O . GLY A 1 112 ? 19.770 10.177 0.072 1.00 55.19 112 GLY A O 1
ATOM 902 N N . ASP A 1 113 ? 18.283 10.835 -1.502 1.00 55.75 113 ASP A N 1
ATOM 903 C CA . ASP A 1 113 ? 18.315 9.706 -2.446 1.00 55.75 113 ASP A CA 1
ATOM 904 C C . ASP A 1 113 ? 17.604 8.395 -2.051 1.00 55.75 113 ASP A C 1
ATOM 906 O O . ASP A 1 113 ? 17.509 7.487 -2.883 1.00 55.75 113 ASP A O 1
ATOM 910 N N . GLU A 1 114 ? 16.993 8.285 -0.865 1.00 66.75 114 GLU A N 1
ATOM 911 C CA . GLU A 1 114 ? 16.154 7.120 -0.546 1.00 66.75 114 GLU A CA 1
ATOM 912 C C . GLU A 1 114 ? 14.739 7.209 -1.139 1.00 66.75 114 GLU A C 1
ATOM 914 O O . GLU A 1 114 ? 14.152 8.280 -1.321 1.00 66.75 114 GLU A O 1
ATOM 919 N N . ILE A 1 115 ? 14.158 6.041 -1.450 1.00 70.81 115 ILE A N 1
ATOM 920 C CA . ILE A 1 115 ? 12.792 5.963 -1.972 1.00 70.81 115 ILE A CA 1
ATOM 921 C C . ILE A 1 115 ? 11.835 6.543 -0.927 1.00 70.81 115 ILE A C 1
ATOM 923 O O . ILE A 1 115 ? 11.591 5.935 0.117 1.00 70.81 115 ILE A O 1
ATOM 927 N N . ILE A 1 116 ? 11.263 7.704 -1.244 1.00 85.94 116 ILE A N 1
ATOM 928 C CA . ILE A 1 116 ? 10.413 8.455 -0.324 1.00 85.94 116 ILE A CA 1
ATOM 929 C C . ILE A 1 116 ? 9.161 7.637 -0.015 1.00 85.94 116 ILE A C 1
ATOM 931 O O . ILE A 1 116 ? 8.302 7.401 -0.870 1.00 85.94 116 ILE A O 1
ATOM 935 N N . THR A 1 117 ? 9.064 7.212 1.237 1.00 91.81 117 THR A N 1
ATOM 936 C CA . THR A 1 117 ? 7.868 6.580 1.777 1.00 91.81 117 THR A CA 1
ATOM 937 C C . THR A 1 117 ? 6.717 7.585 1.755 1.00 91.81 117 THR A C 1
ATOM 939 O O . THR A 1 117 ? 6.866 8.729 2.182 1.00 91.81 117 THR A O 1
ATOM 942 N N . LYS A 1 118 ? 5.547 7.163 1.275 1.00 94.25 118 LYS A N 1
ATOM 943 C CA . LYS A 1 118 ? 4.355 8.009 1.183 1.00 94.25 118 LYS A CA 1
ATOM 944 C C . LYS A 1 118 ? 3.143 7.308 1.776 1.00 94.25 118 LYS A C 1
ATOM 946 O O . LYS A 1 118 ? 2.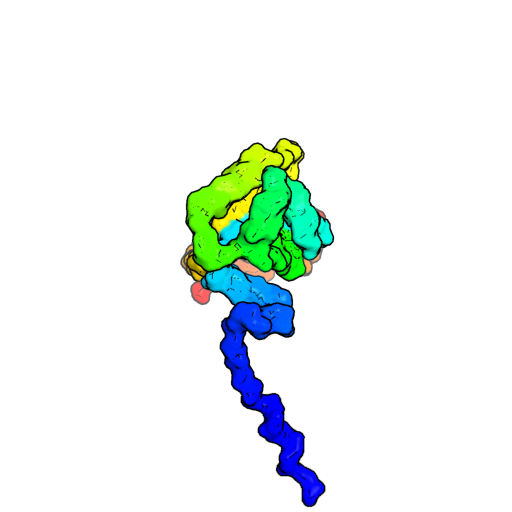906 6.134 1.498 1.00 94.25 118 LYS A O 1
ATOM 951 N N . CYS A 1 119 ? 2.355 8.050 2.544 1.00 96.00 119 CYS A N 1
ATOM 952 C CA . CYS A 1 119 ? 1.015 7.676 2.974 1.00 96.00 119 CYS A CA 1
ATOM 953 C C . CYS A 1 119 ? -0.028 8.272 2.020 1.00 96.00 119 CYS A C 1
ATOM 955 O O . CYS A 1 119 ? 0.073 9.428 1.606 1.00 96.00 119 CYS A O 1
ATOM 957 N N . THR A 1 120 ? -1.030 7.478 1.657 1.00 95.88 120 T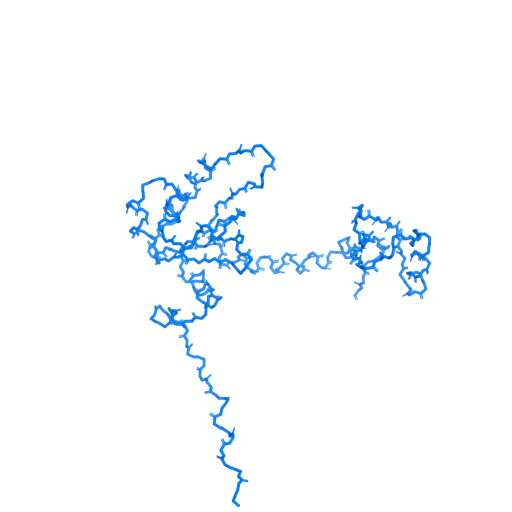HR A N 1
ATOM 958 C CA . THR A 1 120 ? -2.149 7.868 0.790 1.00 95.88 120 THR A CA 1
ATOM 959 C C . THR A 1 120 ? -3.441 7.228 1.278 1.00 95.88 120 THR A C 1
ATOM 961 O O . THR A 1 120 ? -3.409 6.176 1.912 1.00 95.88 120 THR A O 1
ATOM 964 N N . ILE A 1 121 ? -4.588 7.824 0.965 1.00 96.31 121 ILE A N 1
ATOM 965 C CA . ILE A 1 121 ? -5.889 7.201 1.228 1.00 96.31 121 ILE A CA 1
ATOM 966 C C . ILE A 1 121 ? -6.149 6.132 0.162 1.00 96.31 121 ILE A C 1
ATOM 968 O O . ILE A 1 121 ? -6.041 6.390 -1.038 1.00 96.31 121 ILE A O 1
ATOM 972 N N . PHE A 1 122 ? -6.488 4.919 0.596 1.00 94.06 122 PHE A N 1
ATOM 973 C CA . PHE A 1 122 ? -6.867 3.831 -0.294 1.00 94.06 122 PHE A CA 1
ATOM 974 C C . PHE A 1 122 ? -8.168 4.182 -1.014 1.00 94.06 122 PHE A C 1
ATOM 976 O O . PHE A 1 122 ? -9.219 4.342 -0.393 1.00 94.06 122 PHE A O 1
ATOM 983 N N . GLN A 1 123 ? -8.110 4.232 -2.339 1.00 88.12 123 GLN A N 1
ATOM 984 C CA . GLN A 1 123 ? -9.297 4.351 -3.171 1.00 88.12 123 GLN A CA 1
ATOM 985 C C . GLN A 1 123 ? -9.730 2.955 -3.613 1.00 88.12 123 GLN A C 1
ATOM 987 O O . GLN A 1 123 ? -8.932 2.209 -4.179 1.00 88.12 123 GLN A O 1
ATOM 992 N N . LYS A 1 124 ? -10.999 2.592 -3.397 1.00 80.75 124 LYS A N 1
ATOM 993 C CA . LYS A 1 124 ? -11.533 1.282 -3.823 1.00 80.75 124 LYS A CA 1
ATOM 994 C C . LYS A 1 124 ? -11.356 1.058 -5.327 1.00 80.75 124 LYS A C 1
ATOM 996 O O . LYS A 1 124 ? -11.002 -0.036 -5.759 1.00 80.75 124 LYS A O 1
ATOM 1001 N N . THR A 1 125 ? -11.499 2.131 -6.098 1.00 80.06 125 THR A N 1
ATOM 1002 C CA . THR A 1 125 ? -11.298 2.152 -7.548 1.00 80.06 125 THR A CA 1
ATOM 1003 C C . THR A 1 125 ? -9.838 2.006 -7.958 1.00 80.06 125 THR A C 1
ATOM 1005 O O . THR A 1 125 ? -9.580 1.802 -9.135 1.00 80.06 125 THR A O 1
ATOM 1008 N N . TYR A 1 126 ? -8.861 2.073 -7.047 1.00 73.50 126 TYR A N 1
ATOM 1009 C CA . TYR A 1 126 ? -7.440 2.014 -7.400 1.00 73.50 126 TYR A CA 1
ATOM 1010 C C . TYR A 1 126 ? -7.089 0.737 -8.165 1.00 73.50 126 TYR A C 1
ATOM 1012 O O . TYR A 1 126 ? -6.391 0.787 -9.172 1.00 73.50 126 TYR A O 1
ATOM 1020 N N . VAL A 1 127 ? -7.601 -0.420 -7.731 1.00 69.50 127 VAL A N 1
ATOM 1021 C CA . VAL A 1 127 ? -7.327 -1.694 -8.417 1.00 69.50 127 VAL A CA 1
ATOM 1022 C C . VAL A 1 127 ? -7.914 -1.690 -9.827 1.00 69.50 127 VAL A C 1
ATOM 1024 O O . VAL A 1 127 ? -7.264 -2.157 -10.761 1.00 69.50 127 VAL A O 1
ATOM 1027 N N . GLU A 1 128 ? -9.118 -1.150 -9.992 1.00 75.69 128 GLU A N 1
ATOM 1028 C CA . GLU A 1 128 ? -9.789 -1.038 -11.288 1.00 75.69 128 GLU A CA 1
ATOM 1029 C C . GLU A 1 128 ? -9.089 -0.029 -12.196 1.00 75.69 128 GLU A C 1
ATOM 1031 O O . GLU A 1 128 ? -8.808 -0.344 -13.346 1.00 75.69 128 GLU A O 1
ATOM 1036 N N . GLN A 1 129 ? -8.716 1.136 -11.670 1.00 74.19 129 GLN A N 1
ATOM 1037 C CA . GLN A 1 129 ? -7.969 2.173 -12.377 1.00 74.19 129 GLN A CA 1
ATOM 1038 C C . GLN A 1 129 ? -6.587 1.676 -12.805 1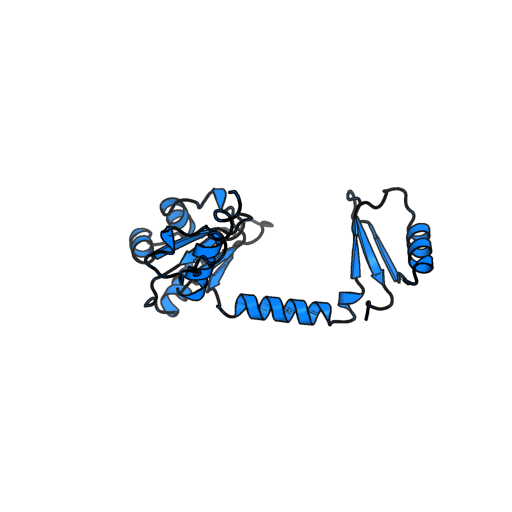.00 74.19 129 GLN A C 1
ATOM 1040 O O . GLN A 1 129 ? -6.195 1.891 -13.944 1.00 74.19 129 GLN A O 1
ATOM 1045 N N . VAL A 1 130 ? -5.858 0.960 -11.942 1.00 71.88 130 VAL A N 1
ATOM 1046 C CA . VAL A 1 130 ? -4.559 0.365 -12.294 1.00 71.88 130 VAL A CA 1
ATOM 1047 C C . VAL A 1 130 ? -4.724 -0.735 -13.337 1.00 71.88 130 VAL A C 1
ATOM 1049 O O . VAL A 1 130 ? -3.926 -0.805 -14.268 1.00 71.88 130 VAL A O 1
ATOM 1052 N N . LYS A 1 131 ? -5.745 -1.593 -13.218 1.00 75.44 131 LYS A N 1
ATOM 1053 C CA . LYS A 1 131 ? -6.046 -2.598 -14.249 1.00 75.44 131 LYS A CA 1
ATOM 1054 C C . LYS A 1 131 ? -6.383 -1.938 -15.582 1.00 75.44 131 LYS A C 1
ATOM 1056 O O . LYS A 1 131 ? -5.828 -2.346 -16.595 1.00 75.44 131 LYS A O 1
ATOM 1061 N N . LYS A 1 132 ? -7.233 -0.911 -15.572 1.00 80.19 132 LYS A N 1
ATOM 1062 C CA . LYS A 1 132 ? -7.618 -0.143 -16.757 1.00 80.19 132 LYS A CA 1
ATOM 1063 C C . LYS A 1 132 ? -6.404 0.539 -17.384 1.00 80.19 132 LYS A C 1
ATOM 1065 O O . LYS A 1 132 ? -6.168 0.350 -18.567 1.00 80.19 132 LYS A O 1
ATOM 1070 N N . LYS A 1 133 ? -5.568 1.201 -16.581 1.00 78.25 133 LYS A N 1
ATOM 1071 C CA . LYS A 1 133 ? -4.317 1.813 -17.042 1.00 78.25 133 LYS A CA 1
ATOM 1072 C C . LYS A 1 133 ? -3.378 0.785 -17.670 1.00 78.25 133 LYS A C 1
ATOM 1074 O O . LYS A 1 133 ? -2.861 1.030 -18.745 1.00 78.25 133 LYS A O 1
ATOM 1079 N N . ARG A 1 134 ? -3.199 -0.390 -17.056 1.00 75.00 134 ARG A N 1
ATOM 1080 C CA . ARG A 1 134 ? -2.398 -1.475 -17.654 1.00 75.00 134 ARG A CA 1
ATOM 1081 C C . ARG A 1 134 ? -2.990 -1.972 -18.970 1.00 75.00 134 ARG A C 1
ATOM 1083 O O . ARG A 1 134 ? -2.244 -2.254 -19.893 1.00 75.00 134 ARG A O 1
ATOM 1090 N N . GLN A 1 135 ? -4.313 -2.087 -19.068 1.00 79.94 135 GLN A N 1
ATOM 1091 C CA . GLN A 1 135 ? -4.975 -2.459 -20.321 1.00 79.94 135 GLN A CA 1
ATOM 1092 C C . GLN A 1 135 ? -4.793 -1.385 -21.399 1.00 79.94 135 GLN A C 1
ATOM 1094 O O . GLN A 1 135 ? -4.582 -1.724 -22.555 1.00 79.94 135 GLN A O 1
ATOM 1099 N N . GLU A 1 136 ? -4.853 -0.107 -21.033 1.00 79.12 136 GLU A N 1
ATOM 1100 C CA . GLU A 1 136 ? -4.573 1.019 -21.930 1.00 79.12 136 GLU A CA 1
ATOM 1101 C C . GLU A 1 136 ? -3.096 1.057 -22.349 1.00 79.12 136 GLU A C 1
ATOM 1103 O O . GLU A 1 136 ? -2.811 1.269 -23.521 1.00 79.12 136 GLU A O 1
ATOM 1108 N N . GLU A 1 137 ? -2.161 0.784 -21.434 1.00 74.19 137 GLU A N 1
ATOM 1109 C CA . GLU A 1 137 ? -0.722 0.681 -21.717 1.00 74.19 137 GLU A CA 1
ATOM 1110 C C . GLU A 1 137 ? -0.411 -0.480 -22.670 1.00 74.19 137 GLU A C 1
ATOM 1112 O O . GLU A 1 137 ? 0.374 -0.304 -23.594 1.00 74.19 137 GLU A O 1
ATOM 1117 N N . VAL A 1 138 ? -1.058 -1.638 -22.498 1.00 70.69 138 VAL A N 1
ATOM 1118 C CA . VAL A 1 138 ? -0.936 -2.780 -23.425 1.00 70.69 138 VAL A CA 1
ATOM 1119 C C . VAL A 1 138 ? -1.508 -2.439 -24.803 1.00 70.69 138 VAL A C 1
ATOM 1121 O O . VAL A 1 138 ? -0.947 -2.835 -25.817 1.00 70.69 138 VAL A O 1
ATOM 1124 N N . LYS A 1 139 ? -2.599 -1.669 -24.854 1.00 72.38 139 LYS A N 1
ATOM 1125 C CA . LYS A 1 139 ? -3.199 -1.201 -26.111 1.00 72.38 139 LYS A CA 1
ATOM 1126 C C . LYS A 1 139 ? -2.434 -0.049 -26.758 1.00 72.38 139 LYS A C 1
ATOM 1128 O O . LYS A 1 139 ? -2.748 0.303 -27.891 1.00 72.38 139 LYS A O 1
ATOM 1133 N N . ASN A 1 140 ? -1.480 0.567 -26.060 1.00 71.56 140 ASN A N 1
ATOM 1134 C CA . ASN A 1 140 ? -0.692 1.656 -26.613 1.00 71.56 140 ASN A CA 1
ATOM 1135 C C . ASN A 1 140 ? 0.371 1.073 -27.565 1.00 71.56 140 ASN A C 1
ATOM 1137 O O . ASN A 1 140 ? 1.320 0.434 -27.094 1.00 71.56 140 ASN A O 1
ATOM 1141 N N . PRO A 1 141 ? 0.264 1.317 -28.884 1.00 67.50 141 PRO A N 1
ATOM 1142 C CA . PRO A 1 141 ? 1.167 0.736 -29.872 1.00 67.50 141 PRO A CA 1
ATOM 1143 C C . PRO A 1 141 ? 2.615 1.217 -29.727 1.00 67.50 141 PRO A C 1
ATOM 1145 O O . PRO A 1 141 ? 3.508 0.571 -30.269 1.00 67.50 141 PRO A O 1
ATOM 1148 N N . ASP A 1 142 ? 2.872 2.312 -29.005 1.00 66.12 142 ASP A N 1
ATOM 1149 C CA . ASP A 1 142 ? 4.226 2.805 -28.735 1.00 66.12 142 ASP A CA 1
ATOM 1150 C C . ASP A 1 142 ? 4.880 2.078 -27.550 1.00 66.12 142 ASP A C 1
ATOM 1152 O O . ASP A 1 142 ? 6.084 1.819 -27.563 1.00 66.12 142 ASP A O 1
ATOM 1156 N N . ILE A 1 143 ? 4.093 1.689 -26.538 1.00 64.06 143 ILE A N 1
ATOM 1157 C CA . ILE A 1 143 ? 4.575 0.907 -25.384 1.00 64.06 143 ILE A CA 1
ATOM 1158 C C . ILE A 1 143 ? 4.728 -0.568 -25.775 1.00 64.06 143 ILE A C 1
ATOM 1160 O O . ILE A 1 143 ? 5.720 -1.199 -25.405 1.00 64.06 143 ILE A O 1
ATOM 1164 N N . ASN A 1 144 ? 3.814 -1.087 -26.600 1.00 68.00 144 ASN A N 1
ATOM 1165 C CA . ASN A 1 144 ? 3.816 -2.471 -27.082 1.00 68.00 144 ASN A CA 1
ATOM 1166 C C . ASN A 1 144 ? 4.982 -2.800 -28.044 1.00 68.00 144 ASN A C 1
ATOM 1168 O O . ASN A 1 144 ? 5.158 -3.937 -28.465 1.00 68.00 144 ASN A O 1
ATOM 1172 N N . ARG A 1 145 ? 5.822 -1.815 -28.387 1.00 83.38 145 ARG A N 1
ATOM 1173 C CA . ARG A 1 145 ? 7.065 -2.026 -29.148 1.00 83.38 145 ARG A CA 1
ATOM 1174 C C . ARG A 1 145 ? 8.243 -2.431 -28.271 1.00 83.38 145 ARG A C 1
ATOM 1176 O O . ARG A 1 145 ? 9.253 -2.877 -28.803 1.00 83.38 145 ARG A O 1
ATOM 1183 N N . THR A 1 146 ? 8.176 -2.237 -26.953 1.00 85.88 146 THR A N 1
ATOM 1184 C CA . THR A 1 146 ? 9.327 -2.482 -26.072 1.00 85.88 146 THR A CA 1
ATOM 1185 C C . THR A 1 146 ? 9.228 -3.838 -25.379 1.00 85.88 146 THR A C 1
ATOM 1187 O O . THR A 1 146 ? 8.318 -4.064 -24.587 1.00 85.88 146 THR A O 1
ATOM 1190 N N . VAL A 1 147 ? 10.213 -4.712 -25.598 1.00 86.88 147 VAL A N 1
ATOM 1191 C CA . VAL A 1 147 ? 10.273 -6.063 -25.017 1.00 86.88 147 VAL A CA 1
ATOM 1192 C C . VAL A 1 147 ? 11.525 -6.216 -24.155 1.00 86.88 147 VAL A C 1
ATOM 1194 O O . VAL A 1 147 ? 12.603 -5.743 -24.516 1.00 86.88 147 VAL A O 1
ATOM 1197 N N . LEU A 1 148 ? 11.388 -6.880 -23.004 1.00 90.50 148 LEU A N 1
ATOM 1198 C CA . LEU A 1 148 ? 12.516 -7.268 -22.156 1.00 90.50 148 LEU A CA 1
ATOM 1199 C C . LEU A 1 148 ? 12.774 -8.768 -22.290 1.00 90.50 148 LEU A C 1
ATOM 1201 O O . LEU A 1 148 ? 11.970 -9.578 -21.829 1.00 90.50 148 LEU A O 1
ATOM 1205 N N . THR A 1 149 ? 13.911 -9.136 -22.870 1.00 87.88 149 THR A N 1
ATOM 1206 C CA . THR A 1 149 ? 14.369 -10.527 -22.971 1.00 87.88 149 THR A CA 1
ATOM 1207 C C . THR A 1 149 ? 15.417 -10.812 -21.902 1.00 87.88 149 THR A C 1
ATOM 1209 O O . THR A 1 149 ? 16.298 -9.996 -21.636 1.00 87.88 149 THR A O 1
ATOM 1212 N N . LYS A 1 150 ? 15.291 -11.963 -21.238 1.00 90.88 150 LYS A N 1
ATOM 1213 C CA . LYS A 1 150 ? 16.203 -12.426 -20.181 1.00 90.88 150 LYS A CA 1
ATOM 1214 C C . LYS A 1 150 ? 17.007 -13.625 -20.672 1.00 90.88 150 LYS A C 1
ATOM 1216 O O . LYS A 1 150 ? 16.575 -14.297 -21.600 1.00 90.88 150 LYS A O 1
ATOM 1221 N N . ASN A 1 151 ? 18.097 -13.928 -19.969 1.00 88.44 151 ASN A N 1
ATOM 1222 C CA . ASN A 1 151 ? 19.002 -15.047 -20.251 1.00 88.44 151 ASN A CA 1
ATOM 1223 C C . ASN A 1 151 ? 19.704 -14.917 -21.607 1.00 88.44 151 ASN A C 1
ATOM 1225 O O . ASN A 1 151 ? 19.928 -15.906 -22.292 1.00 88.44 151 ASN A O 1
ATOM 1229 N N . VAL A 1 152 ? 20.031 -13.683 -21.979 1.00 84.94 152 VAL A N 1
ATOM 1230 C CA . VAL A 1 152 ? 20.814 -13.384 -23.179 1.00 84.94 152 VAL A CA 1
ATOM 1231 C C . VAL A 1 152 ? 22.284 -13.549 -22.826 1.00 84.94 152 VAL A C 1
ATOM 1233 O O . VAL A 1 152 ? 22.742 -13.015 -21.808 1.00 84.94 152 VAL A O 1
ATOM 1236 N N . GLU A 1 153 ? 23.013 -14.312 -23.634 1.00 84.19 153 GLU A N 1
ATOM 1237 C CA . GLU A 1 153 ? 24.436 -14.528 -23.409 1.00 84.19 153 GLU A CA 1
ATOM 1238 C C . GLU A 1 153 ? 25.204 -13.222 -23.625 1.00 84.19 153 GLU A C 1
ATOM 1240 O O . GLU A 1 153 ? 24.975 -12.480 -24.577 1.00 84.19 153 GLU A O 1
ATOM 1245 N N . SER A 1 154 ? 26.151 -12.927 -22.735 1.00 77.81 154 SER A N 1
ATOM 1246 C CA . SER A 1 154 ? 26.873 -11.647 -22.722 1.00 77.81 154 SER A CA 1
ATOM 1247 C C . SER A 1 154 ? 27.740 -11.390 -23.958 1.00 77.81 154 SER A C 1
ATOM 1249 O O . SER A 1 154 ? 28.231 -10.275 -24.128 1.00 77.81 154 SER A O 1
ATOM 1251 N N . HIS A 1 155 ? 27.959 -12.409 -24.789 1.00 82.12 155 HIS A N 1
ATOM 1252 C CA . HIS A 1 155 ? 28.749 -12.327 -26.011 1.00 82.12 155 HIS A CA 1
ATOM 1253 C C . HIS A 1 155 ? 27.891 -12.224 -27.281 1.00 82.12 155 HIS A C 1
ATOM 1255 O O . HIS A 1 155 ? 28.451 -12.054 -28.366 1.00 82.12 155 HIS A O 1
ATOM 1261 N N . GLU A 1 156 ? 26.557 -12.298 -27.178 1.00 82.38 156 GLU A N 1
ATOM 1262 C CA . GLU A 1 156 ? 25.693 -12.065 -28.331 1.00 82.38 156 GLU A CA 1
ATOM 1263 C C . GLU A 1 156 ? 25.836 -10.618 -28.813 1.00 82.38 156 GLU A C 1
ATOM 1265 O O . GLU A 1 156 ? 25.656 -9.646 -28.077 1.00 82.38 156 GLU A O 1
ATOM 1270 N N . THR A 1 157 ? 26.176 -10.461 -30.090 1.00 88.75 157 THR A N 1
ATOM 1271 C CA . THR A 1 157 ? 26.283 -9.135 -30.696 1.00 88.75 157 THR A CA 1
ATOM 1272 C C . THR A 1 157 ? 24.898 -8.597 -31.039 1.00 88.75 157 THR A C 1
ATOM 1274 O O . THR A 1 157 ? 23.993 -9.353 -31.397 1.00 88.75 157 THR A O 1
ATOM 1277 N N . ILE A 1 158 ? 24.744 -7.268 -31.006 1.00 88.06 158 ILE A N 1
ATOM 1278 C CA . ILE A 1 158 ? 23.499 -6.589 -31.409 1.00 88.06 158 ILE A CA 1
ATOM 1279 C C . ILE A 1 158 ? 23.036 -7.069 -32.794 1.00 88.06 158 ILE A C 1
ATOM 1281 O O . ILE A 1 158 ? 21.856 -7.357 -32.979 1.00 88.06 158 ILE A O 1
ATOM 1285 N N . THR A 1 159 ? 23.965 -7.225 -33.739 1.00 90.75 159 THR A N 1
ATOM 1286 C CA . THR A 1 159 ? 23.673 -7.698 -35.097 1.00 90.75 159 THR A CA 1
ATOM 1287 C C . THR A 1 159 ? 23.144 -9.132 -35.114 1.00 90.75 159 THR A C 1
ATOM 1289 O O . THR A 1 159 ? 22.161 -9.400 -35.802 1.00 90.75 159 THR A O 1
ATOM 1292 N N . SER A 1 160 ? 23.749 -10.040 -34.336 1.00 91.25 160 SER A N 1
ATOM 1293 C CA . SER A 1 160 ? 23.278 -11.427 -34.204 1.00 91.25 160 SER A CA 1
ATOM 1294 C C . SER A 1 160 ? 21.843 -11.465 -33.681 1.00 91.25 160 SER A C 1
ATOM 1296 O O . SER A 1 160 ? 20.969 -12.076 -34.294 1.00 91.25 160 SER A O 1
ATOM 1298 N N . ILE A 1 161 ? 21.570 -10.714 -32.610 1.00 90.69 161 ILE A N 1
ATOM 1299 C CA . ILE A 1 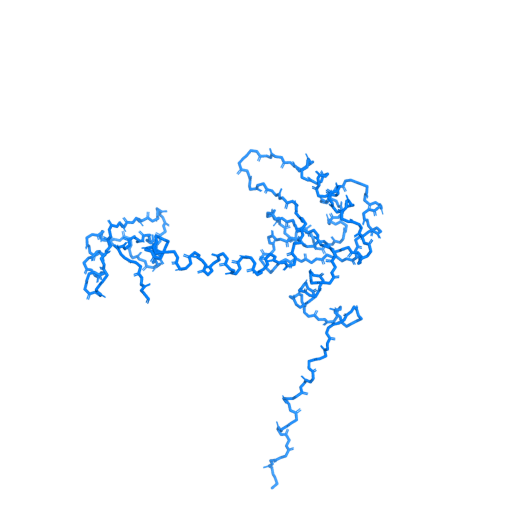161 ? 20.240 -10.609 -31.998 1.00 90.69 161 ILE A CA 1
ATOM 1300 C C . ILE A 1 161 ? 19.218 -10.072 -33.008 1.00 90.69 161 ILE A C 1
ATOM 1302 O O . ILE A 1 161 ? 18.145 -10.650 -33.175 1.00 90.69 161 ILE A O 1
ATOM 1306 N N . GLN A 1 162 ? 19.544 -8.990 -33.722 1.00 91.69 162 GLN A N 1
ATOM 1307 C CA . GLN A 1 162 ? 18.660 -8.416 -34.741 1.00 91.69 162 GLN A CA 1
ATOM 1308 C C . GLN A 1 162 ? 18.372 -9.399 -35.879 1.00 91.69 162 GLN A C 1
ATOM 1310 O O . GLN A 1 162 ? 17.243 -9.460 -36.363 1.00 91.69 162 GLN A O 1
ATOM 1315 N N . GLN A 1 163 ? 19.366 -10.181 -36.302 1.00 92.25 163 GLN A N 1
ATOM 1316 C CA . GLN A 1 163 ? 19.204 -11.161 -37.370 1.00 92.25 163 GLN A CA 1
ATOM 1317 C C . GLN A 1 163 ? 18.336 -12.344 -36.935 1.00 92.25 163 GLN A C 1
ATOM 1319 O O . GLN A 1 163 ? 17.449 -12.752 -37.684 1.00 92.25 163 GLN A O 1
ATOM 1324 N N . VAL A 1 164 ? 18.531 -12.845 -35.714 1.00 92.06 164 V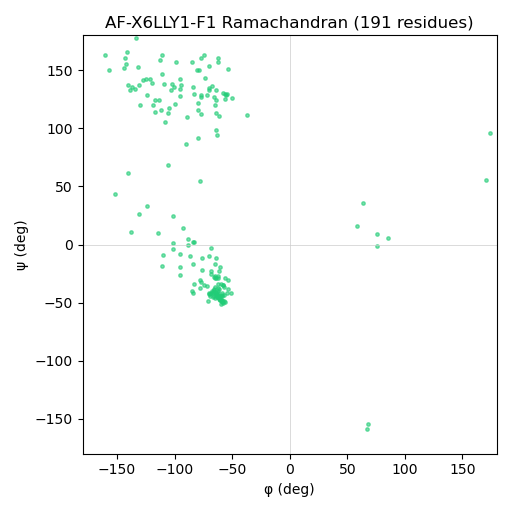AL A N 1
ATOM 1325 C CA . VAL A 1 164 ? 17.670 -13.876 -35.124 1.00 92.06 164 VAL A CA 1
ATOM 1326 C C . VAL A 1 164 ? 16.228 -13.377 -35.050 1.00 92.06 164 VAL A C 1
ATOM 1328 O O . VAL A 1 164 ? 15.333 -14.047 -35.554 1.00 92.06 164 VAL A O 1
ATOM 1331 N N . LEU A 1 165 ? 15.994 -12.175 -34.516 1.00 91.06 165 LEU A N 1
ATOM 1332 C CA . LEU A 1 165 ? 14.654 -11.578 -34.442 1.00 91.06 165 LEU A CA 1
ATOM 1333 C C . LEU A 1 165 ? 14.013 -11.427 -35.826 1.00 91.06 165 LEU A C 1
ATOM 1335 O O . LEU A 1 165 ? 12.847 -11.779 -36.000 1.00 91.06 165 LEU A O 1
ATOM 1339 N N . LYS A 1 166 ? 14.789 -10.997 -36.827 1.00 91.62 166 LYS A N 1
ATOM 1340 C CA . LYS A 1 166 ? 14.324 -10.873 -38.213 1.00 91.62 166 LYS A CA 1
ATOM 1341 C C . LYS A 1 166 ? 13.905 -12.215 -38.810 1.00 91.62 166 LYS A C 1
ATOM 1343 O O . LYS A 1 166 ? 12.911 -12.259 -39.529 1.00 91.62 166 LYS A O 1
ATOM 1348 N N . ASN A 1 167 ? 14.605 -13.303 -38.486 1.00 93.12 167 ASN A N 1
ATOM 1349 C CA . ASN A 1 167 ? 14.233 -14.652 -38.927 1.00 93.12 167 ASN A CA 1
ATOM 1350 C C . ASN A 1 167 ? 12.889 -15.113 -38.341 1.00 93.12 167 ASN A C 1
ATOM 1352 O O . ASN A 1 167 ? 12.191 -15.901 -38.971 1.00 93.12 167 ASN A O 1
ATOM 1356 N N . TYR A 1 168 ? 12.505 -14.589 -37.175 1.00 89.56 168 TYR A N 1
ATOM 1357 C CA . TYR A 1 168 ? 11.190 -14.805 -36.566 1.00 89.56 168 TYR A CA 1
ATOM 1358 C C . TYR A 1 168 ? 10.130 -13.787 -37.021 1.00 89.56 168 TYR A C 1
ATOM 1360 O O . TYR A 1 168 ? 9.012 -13.805 -36.518 1.00 89.56 168 TYR A O 1
ATOM 1368 N N . GLY A 1 169 ? 10.456 -12.903 -37.970 1.00 89.06 169 GLY A N 1
ATOM 1369 C CA . GLY A 1 169 ? 9.536 -11.884 -38.484 1.00 89.06 169 GLY A CA 1
ATOM 1370 C C . GLY A 1 169 ? 9.483 -10.595 -37.660 1.00 89.06 169 GLY A C 1
ATOM 1371 O O . GLY A 1 169 ? 8.700 -9.704 -37.979 1.00 89.06 169 GLY A O 1
ATOM 1372 N N . TYR A 1 170 ? 10.335 -10.444 -36.644 1.00 90.06 170 TYR A N 1
ATOM 1373 C CA . TYR A 1 170 ? 10.407 -9.236 -35.825 1.00 90.06 170 TYR A CA 1
ATOM 1374 C C . TYR A 1 170 ? 11.497 -8.288 -36.323 1.00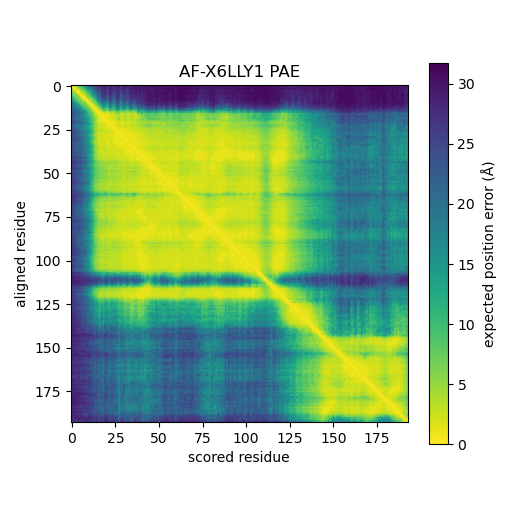 90.06 170 TYR A C 1
ATOM 1376 O O . TYR A 1 170 ? 12.639 -8.682 -36.549 1.00 90.06 170 TYR A O 1
ATOM 1384 N N . ASN A 1 171 ? 11.183 -6.998 -36.429 1.00 90.88 171 ASN A N 1
ATOM 1385 C CA . ASN A 1 171 ? 12.163 -5.980 -36.801 1.00 90.88 171 ASN A CA 1
ATOM 1386 C C . ASN A 1 171 ? 12.515 -5.105 -35.589 1.00 90.88 171 ASN A C 1
ATOM 1388 O O . ASN A 1 171 ? 11.719 -4.271 -35.161 1.00 90.88 171 ASN A O 1
ATOM 1392 N N . ALA A 1 172 ? 13.707 -5.309 -35.022 1.00 91.00 172 ALA A N 1
ATOM 1393 C CA . ALA A 1 172 ? 14.195 -4.561 -33.866 1.00 91.00 172 ALA A CA 1
ATOM 1394 C C . ALA A 1 172 ? 14.945 -3.286 -34.285 1.00 91.00 172 ALA A C 1
ATOM 1396 O O . ALA A 1 172 ? 16.077 -3.335 -34.769 1.00 91.00 172 ALA A O 1
ATOM 1397 N N . VAL A 1 173 ? 14.323 -2.135 -34.025 1.00 90.94 173 VAL A N 1
ATOM 1398 C CA . VAL A 1 173 ? 14.860 -0.784 -34.260 1.00 90.94 173 VAL A CA 1
ATOM 1399 C C . VAL A 1 173 ? 15.969 -0.442 -33.267 1.00 90.94 173 VAL A C 1
ATOM 1401 O O . VAL A 1 173 ? 16.933 0.234 -33.620 1.00 90.94 173 VAL A O 1
ATOM 1404 N N . LYS A 1 174 ? 15.844 -0.903 -32.018 1.00 91.88 174 LYS A N 1
ATOM 1405 C CA . LYS A 1 174 ? 16.819 -0.627 -30.959 1.00 91.88 174 LYS A CA 1
ATOM 1406 C C . LYS A 1 174 ? 17.049 -1.859 -30.094 1.00 91.88 174 LYS A C 1
ATOM 1408 O O . LYS A 1 174 ? 16.093 -2.528 -29.712 1.00 91.88 174 LYS A O 1
ATOM 1413 N N . VAL A 1 175 ? 18.310 -2.119 -29.756 1.00 91.94 175 VAL A N 1
ATOM 1414 C CA . VAL A 1 175 ? 18.728 -3.181 -28.834 1.00 91.94 175 VAL A CA 1
ATOM 1415 C C . VAL A 1 175 ? 19.665 -2.567 -27.800 1.00 91.94 175 VAL A C 1
ATOM 1417 O O . VAL A 1 175 ? 20.703 -2.013 -28.154 1.00 91.94 175 VAL A O 1
ATOM 1420 N N . GLU A 1 176 ? 19.297 -2.639 -26.524 1.00 92.69 176 GLU A N 1
ATOM 1421 C CA . GLU A 1 176 ? 20.086 -2.103 -25.412 1.00 92.69 176 GLU A CA 1
ATOM 1422 C C . GLU A 1 176 ? 20.380 -3.206 -24.395 1.00 92.69 176 GLU A C 1
ATOM 1424 O O . GLU A 1 176 ? 19.467 -3.875 -23.913 1.00 92.69 176 GLU A O 1
ATOM 1429 N N . HIS A 1 177 ? 21.651 -3.370 -24.034 1.00 90.19 177 HIS A N 1
ATOM 1430 C CA . HIS A 1 177 ? 22.055 -4.269 -22.957 1.00 90.19 177 HIS A CA 1
ATOM 1431 C C . HIS A 1 177 ? 21.932 -3.572 -21.605 1.00 90.19 177 HIS A C 1
ATOM 1433 O O . HIS A 1 177 ? 22.405 -2.446 -21.428 1.00 90.19 177 HIS A O 1
ATOM 1439 N N . PHE A 1 178 ? 21.377 -4.269 -20.617 1.00 87.50 178 PHE A N 1
ATOM 1440 C CA . PHE A 1 178 ? 21.507 -3.834 -19.233 1.00 87.50 178 PHE A CA 1
ATOM 1441 C C . PHE A 1 178 ? 22.882 -4.239 -18.704 1.00 87.50 178 PHE A C 1
ATOM 1443 O O . PHE A 1 178 ? 23.208 -5.419 -18.597 1.00 87.50 178 PHE A O 1
ATOM 1450 N N . LYS A 1 179 ? 23.708 -3.248 -18.366 1.00 84.75 179 LYS A N 1
ATOM 1451 C CA . LYS A 1 179 ? 25.077 -3.480 -17.893 1.00 84.75 179 LYS A CA 1
ATOM 1452 C C . LYS A 1 179 ? 25.086 -4.406 -16.669 1.00 84.75 179 LYS A C 1
ATOM 1454 O O . LYS A 1 179 ? 24.444 -4.111 -15.665 1.00 84.75 179 LYS A O 1
ATOM 1459 N N . GLY A 1 180 ? 25.848 -5.498 -16.756 1.00 84.56 180 GLY A N 1
ATOM 1460 C CA . GLY A 1 180 ? 26.001 -6.472 -15.670 1.00 84.56 180 GLY A CA 1
ATOM 1461 C C . GLY A 1 180 ? 24.809 -7.413 -15.470 1.00 84.56 180 GLY A C 1
ATOM 1462 O O . GLY A 1 180 ? 24.786 -8.139 -14.480 1.00 84.56 180 GLY A O 1
ATOM 1463 N N . LEU A 1 181 ? 23.830 -7.415 -16.381 1.00 87.44 181 LEU A N 1
ATOM 1464 C CA . LEU A 1 181 ? 22.662 -8.291 -16.330 1.00 87.44 181 LEU A CA 1
ATOM 1465 C C . LEU A 1 181 ? 22.505 -9.038 -17.665 1.00 87.44 181 LEU A C 1
ATOM 1467 O O . LEU A 1 181 ? 22.689 -8.430 -18.718 1.00 87.44 181 LEU A O 1
ATOM 1471 N N . PRO A 1 182 ? 22.103 -10.323 -17.660 1.00 90.00 182 PRO A N 1
ATOM 1472 C CA . PRO A 1 182 ? 21.780 -11.068 -18.879 1.00 90.00 182 PRO A CA 1
ATOM 1473 C C . PRO A 1 182 ? 20.378 -10.680 -19.381 1.00 90.00 182 PRO A C 1
ATOM 1475 O O . PRO A 1 182 ? 19.475 -11.515 -19.476 1.00 90.00 182 PRO A O 1
ATOM 1478 N N . VAL A 1 183 ? 20.153 -9.381 -19.589 1.00 92.00 183 VAL A N 1
ATOM 1479 C CA . VAL A 1 183 ? 18.863 -8.795 -19.966 1.00 92.00 183 VAL A CA 1
ATOM 1480 C C . VAL A 1 183 ? 19.070 -7.790 -21.094 1.00 92.00 183 VAL A C 1
ATOM 1482 O O . VAL A 1 183 ? 19.935 -6.915 -21.008 1.00 92.00 183 VAL A O 1
ATOM 1485 N N . LEU A 1 184 ? 18.224 -7.880 -22.116 1.00 91.62 184 LEU A N 1
ATOM 1486 C CA . LEU A 1 184 ? 18.126 -6.924 -23.212 1.00 91.62 184 LEU A CA 1
ATOM 1487 C C . LEU A 1 184 ? 16.816 -6.147 -23.138 1.00 91.62 184 LEU A C 1
ATOM 1489 O O . LEU A 1 184 ? 15.770 -6.686 -22.775 1.00 91.62 184 LEU A O 1
ATOM 1493 N N . LYS A 1 185 ? 16.868 -4.890 -23.568 1.00 92.38 185 LYS A N 1
ATOM 1494 C CA . LYS A 1 185 ? 15.703 -4.107 -23.966 1.00 92.38 185 LYS A CA 1
ATOM 1495 C C . LYS A 1 185 ? 15.676 -4.009 -25.484 1.00 92.38 185 LYS A C 1
ATOM 1497 O O . LYS A 1 185 ? 16.575 -3.427 -26.088 1.00 92.38 185 LYS A O 1
ATOM 1502 N N . LEU A 1 186 ? 14.633 -4.560 -26.083 1.00 92.06 186 LEU A N 1
ATOM 1503 C CA . LEU A 1 186 ? 14.361 -4.503 -27.512 1.00 92.06 186 LEU A CA 1
ATOM 1504 C C . LEU A 1 186 ? 13.284 -3.452 -27.768 1.00 92.06 186 LEU A C 1
ATOM 1506 O O . LEU A 1 186 ? 12.319 -3.368 -27.016 1.00 92.06 186 LEU A O 1
ATOM 1510 N N . THR A 1 187 ? 13.438 -2.653 -28.817 1.00 91.25 187 THR A N 1
ATOM 1511 C CA . THR A 1 187 ? 12.377 -1.797 -29.363 1.00 91.25 187 THR A CA 1
ATOM 1512 C C . THR A 1 187 ? 12.090 -2.253 -30.784 1.00 91.25 187 THR A C 1
ATOM 1514 O O . THR A 1 187 ? 12.963 -2.154 -31.644 1.00 91.25 187 THR A O 1
ATOM 1517 N N . LEU A 1 188 ? 10.895 -2.776 -31.020 1.00 89.94 188 LEU A N 1
ATOM 1518 C CA . LEU A 1 188 ? 10.423 -3.273 -32.306 1.00 89.94 188 LEU A CA 1
ATOM 1519 C C . LEU A 1 188 ? 9.844 -2.134 -33.157 1.00 89.94 188 LEU A C 1
ATOM 1521 O O . LEU A 1 188 ? 9.433 -1.094 -32.641 1.00 89.94 188 LEU A O 1
ATOM 1525 N N . SER A 1 189 ? 9.814 -2.314 -34.476 1.00 87.00 189 SER A N 1
ATOM 1526 C CA . SER A 1 189 ? 9.248 -1.334 -35.415 1.00 87.00 189 SER A CA 1
ATOM 1527 C C . SER A 1 189 ? 7.729 -1.203 -35.295 1.00 87.00 189 SER A C 1
ATOM 1529 O O . SER A 1 189 ? 7.173 -0.156 -35.616 1.00 87.00 189 SER A O 1
ATOM 1531 N N . SER A 1 190 ? 7.070 -2.256 -34.820 1.00 81.69 190 SER A N 1
ATOM 1532 C CA . SER A 1 190 ? 5.633 -2.353 -34.574 1.00 81.69 190 SER A CA 1
ATOM 1533 C C . SER A 1 190 ? 5.395 -3.207 -33.327 1.00 81.69 190 SER A C 1
ATOM 1535 O O . SER A 1 190 ? 6.232 -4.045 -32.990 1.00 81.69 190 SER A O 1
ATOM 1537 N N . GLY A 1 191 ? 4.292 -2.960 -32.617 1.00 68.88 191 GLY A N 1
ATOM 1538 C CA . GLY A 1 191 ? 3.828 -3.882 -31.576 1.00 68.88 191 GLY A CA 1
ATOM 1539 C C . GLY A 1 191 ? 3.193 -5.125 -32.201 1.00 68.88 191 GLY A C 1
ATOM 1540 O O . GLY A 1 191 ? 2.860 -5.103 -33.386 1.00 68.88 191 GLY A O 1
ATOM 1541 N N . GLU A 1 192 ? 3.038 -6.193 -31.421 1.00 64.25 192 GLU A N 1
ATOM 1542 C CA . GLU A 1 192 ? 2.189 -7.325 -31.818 1.00 64.25 192 GLU A CA 1
ATOM 1543 C C . GLU A 1 192 ? 0.713 -6.895 -31.778 1.00 64.25 192 GLU A C 1
ATOM 1545 O O . GLU A 1 192 ? 0.294 -6.232 -30.822 1.00 64.25 192 GLU A O 1
ATOM 1550 N N . GLU A 1 193 ? -0.039 -7.219 -32.835 1.00 55.41 193 GLU A N 1
ATOM 1551 C CA . GLU A 1 193 ? -1.496 -7.011 -32.929 1.00 55.41 193 GLU A CA 1
ATOM 1552 C C . GLU A 1 193 ? -2.289 -8.053 -32.130 1.00 55.41 193 GLU A C 1
ATOM 1554 O O . GLU A 1 193 ? -1.900 -9.245 -32.147 1.00 55.41 193 GLU A O 1
#

Radius of gyration: 24.32 Å; Cα contacts (8 Å, |Δi|>4): 234; chains: 1; bounding box: 49×69×61 Å

Nearest PDB structures (foldseek):
  4cq1-assembly5_E  TM=3.419E-01  e=6.861E-06  Homo sapiens
  4cq1-assembly3_C  TM=3.445E-01  e=1.065E-05  Homo sapiens
  4cq1-assembly8_H  TM=3.532E-01  e=3.304E-05  Homo sapiens
  2qn6-assembly1_B  TM=3.785E-01  e=7.544E-02  Saccharolobus solfataricus P2
  1tuw-assembly1_A-2  TM=3.729E-01  e=6.812E-01  Streptomyces glaucescens

Solvent-accessible surface area (backbone atoms only — not comparable to full-atom values): 11507 Å² total; per-residue (Å²): 145,88,90,84,85,76,86,85,76,81,76,78,73,76,72,80,83,43,91,85,56,33,79,81,46,56,74,67,59,34,44,52,51,44,57,74,69,23,54,29,39,35,33,36,59,44,70,32,83,70,45,78,46,72,67,42,43,38,62,71,57,42,84,64,45,74,63,49,62,76,51,53,70,46,72,45,64,44,95,83,27,36,31,39,37,43,29,30,47,78,82,63,54,69,70,58,54,48,51,53,31,50,52,36,56,71,68,52,86,81,61,88,92,57,84,73,58,39,51,43,77,60,53,77,57,48,65,56,51,52,51,50,49,51,54,48,47,63,68,31,62,77,57,42,16,57,47,80,49,70,82,46,63,92,80,68,46,71,67,58,54,41,50,55,38,42,76,75,74,39,55,59,76,40,79,43,76,45,87,98,48,46,32,37,43,36,29,37,79,60,36,87,132

Secondary structure (DSSP, 8-state):
---SSSSSSS----PPP-TTTGGGS-HHHHHHHHHHHS-EEEEES--GGG--SHHHHHHHH-S-HHHHHHH--EEEE-TTS--EEEE--TT--HHHHHHHHHHHHHHS---TTS---EEEEPPTTHHHHHHHHHHHHHH-TTTTTEEEEES--TT--HHHHHHHHHHTT--EEEEEEPTTSSEEEEEESS---

pLDDT: mean 85.04, std 14.96, range [36.16, 97.75]